Protein 8DC0 (pdb70)

Structure (mmCIF, N/CA/C/O backbone):
data_8DC0
#
_entry.id   8DC0
#
_cell.length_a   76.456
_cell.length_b   90.453
_cell.length_c   98.872
_cell.angle_alpha   90.000
_cell.angle_beta   90.000
_cell.angle_gamma   90.000
#
_symmetry.space_group_name_H-M   'I 2 2 2'
#
loop_
_entity.id
_entity.type
_entity.pdbx_description
1 polymer 'Transforming growth factor beta receptor type 3'
2 polymer 'Transforming growth factor beta-2'
3 water water
#
loop_
_atom_site.group_PDB
_atom_site.id
_atom_site.type_symbol
_atom_site.label_atom_id
_atom_site.label_alt_id
_atom_site.label_comp_id
_atom_site.label_asym_id
_atom_site.label_entity_id
_atom_site.label_seq_id
_atom_site.pdbx_PDB_ins_code
_atom_site.Cartn_x
_atom_site.Cartn_y
_atom_site.Cartn_z
_atom_site.occupancy
_atom_site.B_iso_or_equiv
_atom_site.auth_seq_id
_atom_site.auth_comp_id
_atom_site.auth_asym_id
_atom_site.auth_atom_id
_atom_site.pdbx_PDB_model_num
ATOM 1 N N . ALA A 1 3 ? 29.61600 10.79400 35.05600 1.000 66.54802 15 ALA A N 1
ATOM 2 C CA . ALA A 1 3 ? 29.11100 11.66800 34.00600 1.000 72.55942 15 ALA A CA 1
ATOM 3 C C . ALA A 1 3 ? 28.46500 10.85700 32.89800 1.000 74.78987 15 ALA A C 1
ATOM 4 O O . ALA A 1 3 ? 29.15100 10.14800 32.16600 1.000 73.09850 15 ALA A O 1
ATOM 6 N N . THR A 1 4 ? 27.14900 10.96000 32.77000 1.000 75.87889 16 THR A N 1
ATOM 7 C CA . THR A 1 4 ? 26.43500 10.18000 31.76900 1.000 76.05520 16 THR A CA 1
ATOM 8 C C . THR A 1 4 ? 25.92900 11.06400 30.64600 1.000 66.11096 16 THR A C 1
ATOM 9 O O . THR A 1 4 ? 25.60300 12.22600 30.86600 1.000 69.23620 16 THR A O 1
ATOM 13 N N . PHE A 1 5 ? 25.85700 10.51100 29.44100 1.000 60.01918 17 PHE A N 1
ATOM 14 C CA . PHE A 1 5 ? 25.41100 11.30600 28.30400 1.000 60.68334 17 PHE A CA 1
ATOM 15 C C . PHE A 1 5 ? 24.29000 10.58500 27.56500 1.000 60.50127 17 PHE A C 1
ATOM 16 O O . PHE A 1 5 ? 24.19500 9.35500 27.59500 1.000 54.67513 17 PHE A O 1
ATOM 24 N N . ASN A 1 6 ? 23.45800 11.36800 26.87300 1.000 56.66511 18 ASN A N 1
ATOM 25 C CA . ASN A 1 6 ? 22.31700 10.83800 26.13500 1.000 54.55089 18 ASN A CA 1
ATOM 26 C C . ASN A 1 6 ? 22.01100 11.72400 24.93400 1.000 50.38990 18 ASN A C 1
ATOM 27 O O . ASN A 1 6 ? 22.31600 12.91900 24.92500 1.000 50.96923 18 ASN A O 1
ATOM 32 N N . MET A 1 7 ? 21.41400 11.11700 23.91400 1.000 55.00573 19 MET A N 1
ATOM 33 C CA . MET A 1 7 ? 20.87900 11.83400 22.76400 1.000 51.53310 19 MET A CA 1
ATOM 34 C C . MET A 1 7 ? 19.44200 11.38400 22.55300 1.000 49.64036 19 MET A C 1
ATOM 35 O O . MET A 1 7 ? 19.16800 10.18100 22.53900 1.000 51.27975 19 MET A O 1
ATOM 40 N N . GLU A 1 8 ? 18.52600 12.34300 22.39800 1.000 47.83685 20 GLU A N 1
ATOM 41 C CA . GLU A 1 8 ? 17.12000 12.02700 22.18100 1.000 50.50720 20 GLU A CA 1
ATOM 42 C C . GLU A 1 8 ? 16.52900 12.90200 21.08300 1.000 45.42362 20 GLU A C 1
ATOM 43 O O . GLU A 1 8 ? 16.96200 14.03600 20.86000 1.000 43.21235 20 GLU A O 1
ATOM 49 N N . LEU A 1 9 ? 15.52700 12.35800 20.40100 1.000 45.73541 21 LEU A N 1
ATOM 50 C CA . LEU A 1 9 ? 14.79400 13.07300 19.36800 1.000 46.16565 21 LEU A CA 1
ATOM 51 C C . LEU A 1 9 ? 13.42300 13.45200 19.90300 1.000 47.50291 21 LEU A C 1
ATOM 52 O O . LEU A 1 9 ? 12.81600 12.70000 20.67500 1.000 49.11737 21 LEU A O 1
ATOM 57 N N . TYR A 1 10 ? 12.94400 14.62600 19.50200 1.000 42.89086 22 TYR A N 1
ATOM 58 C CA . TYR A 1 10 ? 11.68500 15.15900 19.99600 1.000 48.30903 22 TYR A CA 1
ATOM 59 C C . TYR A 1 10 ? 10.74400 15.45200 18.83700 1.000 48.22478 22 TYR A C 1
ATOM 60 O O . TYR A 1 10 ? 11.16900 15.59200 17.68600 1.000 43.16042 22 TYR A O 1
ATOM 69 N N . ASN A 1 11 ? 9.45100 15.54900 19.16700 1.000 54.50944 23 ASN A N 1
ATOM 70 C CA . ASN A 1 11 ? 8.42200 15.74900 18.14900 1.000 54.78180 23 ASN A CA 1
ATOM 71 C C . ASN A 1 11 ? 8.45700 17.15900 17.56700 1.000 55.58938 23 ASN A C 1
ATOM 72 O O . ASN A 1 11 ? 8.18300 17.35000 16.37600 1.000 54.36367 23 ASN A O 1
ATOM 77 N N . THR A 1 12 ? 8.75700 18.16300 18.39200 1.000 46.72539 24 THR A N 1
ATOM 78 C CA . THR A 1 12 ? 8.63300 19.55600 17.98300 1.000 48.28771 24 THR A CA 1
ATOM 79 C C . THR A 1 12 ? 9.80600 20.34300 18.53900 1.000 47.01657 24 THR A C 1
ATOM 80 O O . THR A 1 12 ? 10.59900 19.84100 19.34100 1.000 45.00494 24 THR A O 1
ATOM 84 N N . ASP A 1 13 ? 9.88700 21.60700 18.12200 1.000 44.20032 25 ASP A N 1
ATOM 85 C CA . ASP A 1 13 ? 10.86800 22.54100 18.66200 1.000 53.54635 25 ASP A CA 1
ATOM 86 C C . ASP A 1 13 ? 10.56200 22.98000 20.09400 1.000 50.22652 25 ASP A C 1
ATOM 87 O O . ASP A 1 13 ? 11.34100 23.75000 20.66200 1.000 50.82169 25 ASP A O 1
ATOM 92 N N . LEU A 1 14 ? 9.45800 22.52400 20.68600 1.000 51.27624 26 LEU A N 1
ATOM 93 C CA . LEU A 1 14 ? 9.22600 22.75900 22.10600 1.000 45.21317 26 LEU A CA 1
ATOM 94 C C . LEU A 1 14 ? 10.04400 21.83600 22.99600 1.000 47.69453 26 LEU A C 1
ATOM 95 O O . LEU A 1 14 ? 10.17300 22.11700 24.19200 1.000 46.49002 26 LEU A O 1
ATOM 100 N N . PHE A 1 15 ? 10.57800 20.74200 22.44600 1.000 43.09115 27 PHE A N 1
ATOM 101 C CA . PHE A 1 15 ? 11.40100 19.79600 23.20200 1.000 48.10425 27 PHE A CA 1
ATOM 102 C C . PHE A 1 15 ? 10.70300 19.34200 24.48300 1.000 55.85458 27 PHE A C 1
ATOM 103 O O . PHE A 1 15 ? 11.30900 19.24700 25.55200 1.000 55.19751 27 PHE A O 1
ATOM 111 N N . LEU A 1 16 ? 9.40600 19.06800 24.36900 1.000 49.00539 28 LEU A N 1
ATOM 112 C CA . LEU A 1 16 ? 8.61500 18.62100 25.50400 1.000 52.75984 28 LEU A CA 1
ATOM 113 C C . LEU A 1 16 ? 8.38600 17.12100 25.51500 1.000 54.36223 28 LEU A C 1
ATOM 114 O O . LEU A 1 16 ? 8.32800 16.52300 26.59200 1.000 61.68839 28 LEU A O 1
ATOM 119 N N . VAL A 1 17 ? 8.25400 16.50400 24.34500 1.000 54.44584 29 VAL A N 1
ATOM 120 C CA . VAL A 1 17 ? 7.80000 15.12000 24.23700 1.000 52.80720 29 VAL A CA 1
ATOM 121 C C . VAL A 1 17 ? 8.85300 14.32900 23.47200 1.000 51.97418 29 VAL A C 1
ATOM 122 O O . VAL A 1 17 ? 8.94300 14.45300 22.24000 1.000 56.81981 29 VAL A O 1
ATOM 126 N N . PRO A 1 18 ? 9.67000 13.52000 24.14500 1.000 51.35509 30 PRO A N 1
ATOM 127 C CA . PRO A 1 18 ? 10.64700 12.70400 23.41500 1.000 57.05106 30 PRO A CA 1
ATOM 128 C C . PRO A 1 18 ? 9.94100 11.65800 22.57100 1.000 53.63771 30 PRO A C 1
ATOM 129 O O . PRO A 1 18 ? 8.94100 11.07000 22.98400 1.000 53.45620 30 PRO A O 1
ATOM 133 N N . SER A 1 19 ? 10.47000 11.42900 21.38300 1.000 46.32281 31 SER A N 1
ATOM 134 C CA . SER A 1 19 ? 9.74600 10.63700 20.39800 1.000 56.63289 31 SER A CA 1
ATOM 135 C C . SER A 1 19 ? 9.76700 9.15900 20.77600 1.000 50.91929 31 SER A C 1
ATOM 136 O O . SER A 1 19 ? 10.83300 8.61900 21.08400 1.000 55.45265 31 SER A O 1
ATOM 139 N N . PRO A 1 20 ? 8.62300 8.47400 20.76700 1.000 59.32649 32 PRO A N 1
ATOM 140 C CA . PRO A 1 20 ? 8.61800 7.04000 21.07100 1.000 56.59018 32 PRO A CA 1
ATOM 141 C C . PRO A 1 20 ? 9.06400 6.21400 19.87300 1.000 63.00958 32 PRO A C 1
ATOM 142 O O . PRO A 1 20 ? 8.86400 6.58600 18.71400 1.000 62.59104 32 PRO A O 1
ATOM 146 N N . GLY A 1 21 ? 9.68800 5.07700 20.17300 1.000 60.16193 33 GLY A N 1
ATOM 147 C CA . GLY A 1 21 ? 10.05500 4.14500 19.11600 1.000 55.65760 33 GLY A CA 1
ATOM 148 C C . GLY A 1 21 ? 11.18100 4.67900 18.25100 1.000 44.78221 33 GLY A C 1
ATOM 149 O O . GLY A 1 21 ? 12.11500 5.32900 18.73100 1.000 51.93402 33 GLY A O 1
ATOM 150 N N . VAL A 1 22 ? 11.09800 4.39000 16.95600 1.000 47.52695 34 VAL A N 1
ATOM 151 C CA . VAL A 1 22 ? 12.06600 4.87000 15.97300 1.000 44.37367 34 VAL A CA 1
ATOM 152 C C . VAL A 1 22 ? 11.49300 6.13500 15.35300 1.000 47.73143 34 VAL A C 1
ATOM 153 O O . VAL A 1 22 ? 10.43300 6.09100 14.71900 1.000 50.91720 34 VAL A O 1
ATOM 157 N N . PHE A 1 23 ? 12.18300 7.26000 15.52100 1.000 45.30584 35 PHE A N 1
ATOM 158 C CA . PHE A 1 23 ? 11.68000 8.50900 14.95900 1.000 46.07355 35 PHE A CA 1
ATOM 159 C C . PHE A 1 23 ? 11.47500 8.35900 13.45800 1.000 39.20128 35 PHE A C 1
ATOM 160 O O . PHE A 1 23 ? 12.36200 7.89600 12.74500 1.000 41.81946 35 PHE A O 1
ATOM 168 N N . SER A 1 24 ? 10.28900 8.72100 12.97800 1.000 41.15047 36 SER A N 1
ATOM 169 C CA . SER A 1 24 ? 9.95700 8.58500 11.56500 1.000 46.02513 36 SER A CA 1
ATOM 170 C C . SER A 1 24 ? 9.89500 9.96300 10.92300 1.000 49.80771 36 SER A C 1
ATOM 171 O O . SER A 1 24 ? 9.32100 10.89300 11.49500 1.000 43.13312 36 SER A O 1
ATOM 174 N N . VAL A 1 25 ? 10.51500 10.09700 9.74900 1.000 40.01808 37 VAL A N 1
ATOM 175 C CA . VAL A 1 25 ? 10.67900 11.39200 9.10400 1.000 40.07714 37 VAL A CA 1
ATOM 176 C C . VAL A 1 25 ? 10.50000 11.21900 7.60300 1.000 43.00915 37 VAL A C 1
ATOM 177 O O . VAL A 1 25 ? 10.71700 10.13600 7.05300 1.000 42.27684 37 VAL A O 1
ATOM 181 N N . ALA A 1 26 ? 10.07600 12.29400 6.94400 1.000 44.46926 38 ALA A N 1
ATOM 182 C CA . ALA A 1 26 ? 9.99100 12.35500 5.49300 1.000 42.76688 38 ALA A CA 1
ATOM 183 C C . ALA A 1 26 ? 10.70700 13.61200 5.01700 1.000 43.91105 38 ALA A C 1
ATOM 184 O O . ALA A 1 26 ? 11.02500 14.50500 5.81100 1.000 42.15457 38 ALA A O 1
ATOM 186 N N . GLU A 1 27 ? 10.97100 13.66300 3.70800 1.000 44.97543 39 GLU A N 1
ATOM 187 C CA . GLU A 1 27 ? 11.61900 14.82200 3.10500 1.000 46.24999 39 GLU A CA 1
ATOM 188 C C . GLU A 1 27 ? 10.84300 16.08300 3.45400 1.000 49.60668 39 GLU A C 1
ATOM 189 O O . GLU A 1 27 ? 9.61000 16.09600 3.41600 1.000 45.50604 39 GLU A O 1
ATOM 195 N N . ASN A 1 28 ? 11.57500 17.13900 3.80800 1.000 44.72902 40 ASN A N 1
ATOM 196 C CA . ASN A 1 28 ? 11.05800 18.46800 4.14800 1.000 46.76274 40 ASN A CA 1
ATOM 197 C C . ASN A 1 28 ? 10.41100 18.53300 5.52700 1.000 44.99480 40 ASN A C 1
ATOM 198 O O . ASN A 1 28 ? 9.72000 19.51900 5.82900 1.000 52.32498 40 ASN A O 1
ATOM 203 N N . GLU A 1 29 ? 10.60300 17.52600 6.37000 1.000 45.30280 41 GLU A N 1
ATOM 204 C CA . GLU A 1 29 ? 10.19900 17.57800 7.76700 1.000 43.02571 41 GLU A CA 1
ATOM 205 C C . GLU A 1 29 ? 11.43300 17.81100 8.62900 1.000 48.68478 41 GLU A C 1
ATOM 206 O O . GLU A 1 29 ? 12.55700 17.50800 8.23100 1.000 43.89206 41 GLU A O 1
ATOM 212 N N . HIS A 1 30 ? 11.22000 18.36600 9.81500 1.000 45.04450 42 HIS A N 1
ATOM 213 C CA . HIS A 1 30 ? 12.34500 18.69100 10.67600 1.000 42.49965 42 HIS A CA 1
ATOM 214 C C . HIS A 1 30 ? 12.63500 17.55700 11.65000 1.000 49.15107 42 HIS A C 1
ATOM 215 O O . HIS A 1 30 ? 11.75500 16.76100 11.98900 1.000 46.00039 42 HIS A O 1
ATOM 222 N N . VAL A 1 31 ? 13.89100 17.49200 12.09200 1.000 43.63541 43 VAL A N 1
ATOM 223 C CA . VAL A 1 31 ? 14.33600 16.58500 13.14500 1.000 44.50689 43 VAL A CA 1
ATOM 224 C C . VAL A 1 31 ? 14.84200 17.44200 14.29300 1.000 43.66220 43 VAL A C 1
ATOM 225 O O . VAL A 1 31 ? 15.62500 18.37000 14.07200 1.000 37.20002 43 VAL A O 1
ATOM 229 N N . TYR A 1 32 ? 14.37700 17.15500 15.50800 1.000 40.88719 44 TYR A N 1
ATOM 230 C CA . TYR A 1 32 ? 14.70300 17.94700 16.69100 1.000 37.57423 44 TYR A CA 1
ATOM 231 C C . TYR A 1 32 ? 15.56400 17.10700 17.61800 1.000 42.08308 44 TYR A C 1
ATOM 232 O O . TYR A 1 32 ? 15.11300 16.08300 18.13900 1.000 43.94842 44 TYR A O 1
ATOM 241 N N . VAL A 1 33 ? 16.80000 17.54500 17.81600 1.000 37.53812 45 VAL A N 1
ATOM 242 C CA . VAL A 1 33 ? 17.83300 16.74500 18.45600 1.000 43.22335 45 VAL A CA 1
ATOM 243 C C . VAL A 1 33 ? 18.22300 17.44300 19.74400 1.000 43.53567 45 VAL A C 1
ATOM 244 O O . VAL A 1 33 ? 18.43700 18.66000 19.75400 1.000 45.35342 45 VAL A O 1
ATOM 248 N N . GLU A 1 34 ? 18.28600 16.67800 20.82800 1.000 44.27815 46 GLU A N 1
ATOM 249 C CA . GLU A 1 34 ? 18.76200 17.16300 22.11300 1.000 48.99583 46 GLU A CA 1
ATOM 250 C C . GLU A 1 34 ? 19.86300 16.23200 22.58600 1.000 52.83421 46 GLU A C 1
ATOM 251 O O . GLU A 1 34 ? 19.66000 15.01600 22.66000 1.000 48.91776 46 GLU A O 1
ATOM 257 N N . VAL A 1 35 ? 21.02000 16.80300 22.90400 1.000 57.41182 47 VAL A N 1
ATOM 258 C CA . VAL A 1 35 ? 22.14200 16.07500 23.48300 1.000 46.33635 47 VAL A CA 1
ATOM 259 C C . VAL A 1 35 ? 22.31200 16.56100 24.91400 1.000 48.48463 47 VAL A C 1
ATOM 260 O O . VAL A 1 35 ? 22.16100 17.75700 25.19400 1.000 52.45371 47 VAL A O 1
ATOM 264 N N . SER A 1 36 ? 22.59000 15.63700 25.82800 1.000 53.41754 48 SER A N 1
ATOM 265 C CA . SER A 1 36 ? 22.54100 15.97600 27.24100 1.000 59.20579 48 SER A CA 1
ATOM 266 C C . SER A 1 36 ? 23.65600 15.27900 28.00700 1.000 60.74156 48 SER A C 1
ATOM 267 O O . SER A 1 36 ? 24.17700 14.24100 27.59300 1.000 55.74486 48 SER A O 1
ATOM 270 N N . VAL A 1 37 ? 23.98700 15.83800 29.16400 1.000 64.84499 49 VAL A N 1
ATOM 271 C CA . VAL A 1 37 ? 24.99300 15.22500 30.01300 1.000 64.40538 49 VAL A CA 1
ATOM 272 C C . VAL A 1 37 ? 24.60100 15.42000 31.46300 1.000 71.25227 49 VAL A C 1
ATOM 273 O O . VAL A 1 37 ? 24.19400 16.51100 31.86000 1.000 75.92324 49 VAL A O 1
ATOM 277 N N . THR A 1 38 ? 24.68800 14.36400 32.25600 1.000 76.16771 50 THR A N 1
ATOM 278 C CA . THR A 1 38 ? 24.42100 14.50000 33.67500 1.000 80.27352 50 THR A CA 1
ATOM 279 C C . THR A 1 38 ? 25.74900 14.29500 34.35600 1.000 84.87888 50 THR A C 1
ATOM 280 O O . THR A 1 38 ? 26.26600 13.18000 34.38800 1.000 86.26666 50 THR A O 1
ATOM 284 N N . LYS A 1 39 ? 26.31700 15.36500 34.89100 1.000 89.61340 51 LYS A N 1
ATOM 285 C CA . LYS A 1 39 ? 27.64300 15.26900 35.48000 1.000 92.52830 51 LYS A CA 1
ATOM 286 C C . LYS A 1 39 ? 27.71800 15.94800 36.82900 1.000 96.52473 51 LYS A C 1
ATOM 287 O O . LYS A 1 39 ? 26.91200 16.82400 37.13700 1.000 106.31828 51 LYS A O 1
ATOM 293 N N . ALA A 1 40 ? 28.68900 15.54600 37.63500 1.000 96.02066 52 ALA A N 1
ATOM 294 C CA . ALA A 1 40 ? 28.85600 16.15200 38.94600 1.000 103.28779 52 ALA A CA 1
ATOM 295 C C . ALA A 1 40 ? 29.62300 17.45900 38.86600 1.000 113.53883 52 ALA A C 1
ATOM 296 O O . ALA A 1 40 ? 29.27000 18.42700 39.53900 1.000 110.58578 52 ALA A O 1
ATOM 298 N N . ASP A 1 41 ? 30.66900 17.50000 38.04700 1.000 111.43605 53 ASP A N 1
ATOM 299 C CA . ASP A 1 41 ? 31.50200 18.69600 37.98100 1.000 102.67737 53 ASP A CA 1
ATOM 300 C C . ASP A 1 41 ? 30.83300 19.79800 37.19000 1.000 92.46067 53 ASP A C 1
ATOM 301 O O . ASP A 1 41 ? 30.57200 19.64400 36.00000 1.000 90.11670 53 ASP A O 1
ATOM 306 N N . GLN A 1 42 ? 30.57000 20.92000 37.84600 1.000 92.99646 54 GLN A N 1
ATOM 307 C CA . GLN A 1 42 ? 29.98700 22.04800 37.12500 1.000 87.54234 54 GLN A CA 1
ATOM 308 C C . GLN A 1 42 ? 30.93000 22.59300 36.06100 1.000 78.94600 54 GLN A C 1
ATOM 309 O O . GLN A 1 42 ? 30.47300 23.15100 35.05700 1.000 73.24061 54 GLN A O 1
ATOM 315 N N . ASP A 1 43 ? 32.24300 22.45100 36.26400 1.000 78.37453 55 ASP A N 1
ATOM 316 C CA . ASP A 1 43 ? 33.22000 22.94400 35.29800 1.000 71.24086 55 ASP A CA 1
ATOM 317 C C . ASP A 1 43 ? 33.20400 22.16800 33.98100 1.000 67.71599 55 ASP A C 1
ATOM 318 O O . ASP A 1 43 ? 33.76700 22.64600 32.99000 1.000 60.45233 55 ASP A O 1
ATOM 323 N N . LEU A 1 44 ? 32.58300 20.98900 33.94200 1.000 64.85720 56 LEU A N 1
ATOM 324 C CA . LEU A 1 44 ? 32.57500 20.17400 32.73200 1.000 60.99509 56 LEU A CA 1
ATOM 325 C C . LEU A 1 44 ? 31.47700 20.61500 31.77100 1.000 61.33626 56 LEU A C 1
ATOM 326 O O . LEU A 1 44 ? 30.31200 20.72400 32.15500 1.000 58.87553 56 LEU A O 1
ATOM 331 N N . GLY A 1 45 ? 31.85400 20.84100 30.51000 1.000 46.41896 57 GLY A N 1
ATOM 332 C CA . GLY A 1 45 ? 30.90300 21.10700 29.44900 1.000 44.68027 57 GLY A CA 1
ATOM 333 C C . GLY A 1 45 ? 31.15300 20.19600 28.25800 1.000 48.11026 57 GLY A C 1
ATOM 334 O O . GLY A 1 45 ? 31.99600 19.30100 28.30000 1.000 50.54350 57 GLY A O 1
ATOM 335 N N . PHE A 1 46 ? 30.38700 20.43500 27.20000 1.000 38.55045 58 PHE A N 1
ATOM 336 C CA . PHE A 1 46 ? 30.62700 19.70800 25.96400 1.000 39.69594 58 PHE A CA 1
ATOM 337 C C . PHE A 1 46 ? 30.24900 20.59000 24.78800 1.000 44.54034 58 PHE A C 1
ATOM 338 O O . PHE A 1 46 ? 29.55000 21.59600 24.93600 1.000 40.52453 58 PHE A O 1
ATOM 346 N N . ALA A 1 47 ? 30.75700 20.21000 23.62100 1.000 39.65721 59 ALA A N 1
ATOM 347 C CA . ALA A 1 47 ? 30.38700 20.80900 22.35200 1.000 33.85673 59 ALA A CA 1
ATOM 348 C C . ALA A 1 47 ? 29.84900 19.70500 21.45400 1.000 37.50868 59 ALA A C 1
ATOM 349 O O . ALA A 1 47 ? 30.27400 18.55000 21.55400 1.000 40.18153 59 ALA A O 1
ATOM 351 N N . ILE A 1 48 ? 28.88300 20.05300 20.60500 1.000 31.62167 60 ILE A N 1
ATOM 352 C CA . ILE A 1 48 ? 28.44300 19.16700 19.52800 1.000 29.96949 60 ILE A CA 1
ATOM 353 C C . ILE A 1 48 ? 29.43600 19.35900 18.38700 1.000 33.79950 60 ILE A C 1
ATOM 354 O O . ILE A 1 48 ? 29.39000 20.35800 17.66900 1.000 38.50682 60 ILE A O 1
ATOM 359 N N . GLN A 1 49 ? 30.35400 18.40800 18.24100 1.000 36.70756 61 GLN A N 1
ATOM 360 C CA . GLN A 1 49 ? 31.48300 18.57100 17.33000 1.000 33.96101 61 GLN A CA 1
ATOM 361 C C . GLN A 1 49 ? 31.06600 18.29800 15.89300 1.000 35.72628 61 GLN A C 1
ATOM 362 O O . GLN A 1 49 ? 31.30400 19.11900 15.00200 1.000 37.86661 61 GLN A O 1
ATOM 368 N N . THR A 1 50 ? 30.41500 17.16200 15.65700 1.000 36.30158 62 THR A N 1
ATOM 369 C CA . THR A 1 50 ? 30.11000 16.70900 14.30600 1.000 34.75597 62 THR A CA 1
ATOM 370 C C . THR A 1 50 ? 28.86200 15.84300 14.37400 1.000 34.62594 62 THR A C 1
ATOM 371 O O . THR A 1 50 ? 28.74400 15.00000 15.26500 1.000 39.66264 62 THR A O 1
ATOM 375 N N . CYS A 1 51 ? 27.93100 16.06400 13.44000 1.000 33.61740 63 CYS A N 1
ATOM 376 C CA . CYS A 1 51 ? 26.74800 15.22800 13.27900 1.000 32.21581 63 CYS A CA 1
ATOM 377 C C . CYS A 1 51 ? 26.52200 14.94400 11.79700 1.000 35.77626 63 CYS A C 1
ATOM 378 O O . CYS A 1 51 ? 26.78600 15.79200 10.93800 1.000 34.96973 63 CYS A O 1
ATOM 381 N N . PHE A 1 52 ? 26.04700 13.74800 11.51600 1.000 31.10475 64 PHE A N 1
ATOM 382 C CA . PHE A 1 52 ? 25.81600 13.33500 10.14800 1.000 40.33444 64 PHE A CA 1
ATOM 383 C C . PHE A 1 52 ? 24.83200 12.19200 10.07400 1.000 40.56846 6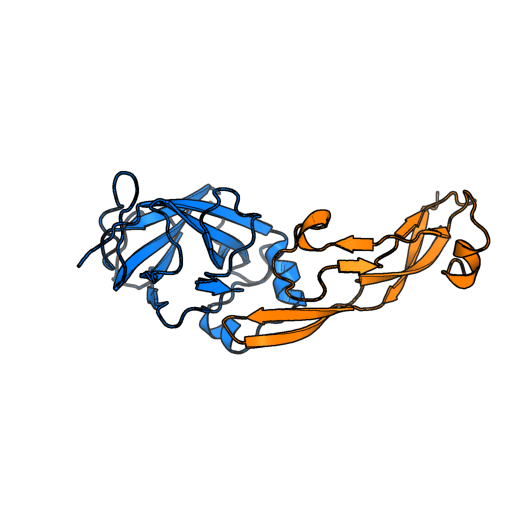4 PHE A C 1
ATOM 384 O O . PHE A 1 52 ? 24.58900 11.50900 11.05400 1.000 34.12807 64 PHE A O 1
ATOM 392 N N . LEU A 1 53 ? 24.26700 11.99400 8.90300 1.000 39.30890 65 LEU A N 1
ATOM 393 C CA . LEU A 1 53 ? 23.34000 10.90100 8.70000 1.000 36.23723 65 LEU A CA 1
ATOM 394 C C . LEU A 1 53 ? 23.96800 9.87200 7.78900 1.000 36.13886 65 LEU A C 1
ATOM 395 O O . LEU A 1 53 ? 24.61000 10.21800 6.82300 1.000 35.34708 65 LEU A O 1
ATOM 400 N N . SER A 1 54 ? 23.78200 8.60900 8.10600 1.000 33.34515 66 SER A N 1
ATOM 401 C CA . SER A 1 54 ? 24.32300 7.54600 7.29100 1.000 36.44664 66 SER A CA 1
ATOM 402 C C . SER A 1 54 ? 23.45700 6.32100 7.25300 1.000 35.91650 66 SER A C 1
ATOM 403 O O . SER A 1 54 ? 22.72200 6.04800 8.18300 1.000 34.18669 66 SER A O 1
ATOM 406 N N . PRO A 1 55 ? 23.53900 5.58600 6.15900 1.000 36.81565 67 PRO A N 1
ATOM 407 C CA . PRO A 1 55 ? 22.84500 4.28700 6.12900 1.000 40.40047 67 PRO A CA 1
ATOM 408 C C . PRO A 1 55 ? 23.49700 3.23100 7.00400 1.000 43.40573 67 PRO A C 1
ATOM 409 O O . PRO A 1 55 ? 22.89700 2.17100 7.21000 1.000 41.50287 67 PRO A O 1
ATOM 413 N N . TYR A 1 56 ? 24.70500 3.47200 7.50200 1.000 44.24003 68 TYR A N 1
ATOM 414 C CA . TYR A 1 56 ? 25.45400 2.48600 8.26700 1.000 43.49890 68 TYR A CA 1
ATOM 415 C C . TYR A 1 56 ? 25.32300 2.77300 9.75500 1.000 44.98528 68 TYR A C 1
ATOM 416 O O . TYR A 1 56 ? 25.43300 3.92900 10.18200 1.000 37.48800 68 TYR A O 1
ATOM 425 N N . SER A 1 57 ? 25.07400 1.71600 10.53600 1.000 45.40463 69 SER A N 1
ATOM 426 C CA . SER A 1 57 ? 25.03400 1.83100 11.98900 1.000 44.99393 69 SER A CA 1
ATOM 427 C C . SER A 1 57 ? 26.41000 2.11100 12.57400 1.000 44.58845 69 SER A C 1
ATOM 428 O O . SER A 1 57 ? 26.50300 2.57500 13.71500 1.000 42.87165 69 SER A O 1
ATOM 431 N N . ASN A 1 58 ? 27.47000 1.83800 11.82600 1.000 45.13519 70 ASN A N 1
ATOM 432 C CA . ASN A 1 58 ? 28.82300 2.05800 12.31800 1.000 40.52652 70 ASN A CA 1
ATOM 433 C C . ASN A 1 58 ? 29.19200 3.52300 12.11400 1.000 44.01575 70 ASN A C 1
ATOM 434 O O . ASN A 1 58 ? 29.28500 3.97300 10.96500 1.000 45.04532 70 ASN A O 1
ATOM 439 N N . PRO A 1 59 ? 29.42800 4.29300 13.18400 1.000 41.92798 71 PRO A N 1
ATOM 440 C CA . PRO A 1 59 ? 29.76000 5.71800 13.01200 1.000 43.03439 71 PRO A CA 1
ATOM 441 C C . PRO A 1 59 ? 31.10800 5.95400 12.35600 1.000 47.40059 71 PRO A C 1
ATOM 442 O O . PRO A 1 59 ? 31.38300 7.08600 11.93600 1.000 47.83994 71 PRO A O 1
ATOM 446 N N . ASP A 1 60 ? 31.95600 4.93000 12.26400 1.000 47.53336 72 ASP A N 1
ATOM 447 C CA . ASP A 1 60 ? 33.23600 5.07100 11.58200 1.000 45.98169 72 ASP A CA 1
ATOM 448 C C . ASP A 1 60 ? 33.08500 5.07700 10.06500 1.000 50.69373 72 ASP A C 1
ATOM 449 O O . ASP A 1 60 ? 34.02800 5.45600 9.36500 1.000 44.43027 72 ASP A O 1
ATOM 454 N N . ARG A 1 61 ? 31.92300 4.67800 9.56600 1.000 49.91003 73 ARG A N 1
ATOM 455 C CA . ARG A 1 61 ? 31.68700 4.68000 8.13200 1.000 49.45854 73 ARG A CA 1
ATOM 456 C C . ARG A 1 61 ? 31.50500 6.09900 7.62800 1.000 51.51524 73 ARG A C 1
ATOM 457 O O . ARG A 1 61 ? 30.76700 6.88100 8.21800 1.000 44.90144 73 ARG A O 1
ATOM 465 N N . MET A 1 62 ? 32.17800 6.43200 6.53600 1.000 45.40431 74 MET A N 1
ATOM 466 C CA . MET A 1 62 ? 32.10900 7.78300 5.99800 1.000 53.06001 74 MET A CA 1
ATOM 467 C C . MET A 1 62 ? 30.75000 8.12800 5.41300 1.000 45.01715 74 MET A C 1
ATOM 468 O O . MET A 1 62 ? 30.07700 7.26900 4.85200 1.000 44.35605 74 MET A O 1
ATOM 473 N N . SER A 1 63 ? 30.34900 9.38600 5.54400 1.000 41.39537 75 SER A N 1
ATOM 474 C CA . SER A 1 63 ? 29.08300 9.83500 4.98500 1.000 46.70242 75 SER A CA 1
ATOM 475 C C . SER A 1 63 ? 29.25500 11.22900 4.40600 1.000 41.38362 75 SER A C 1
ATOM 476 O O . SER A 1 63 ? 30.00500 12.05100 4.93600 1.000 48.10860 75 SER A O 1
ATOM 479 N N . ASP A 1 64 ? 28.53500 11.48800 3.32000 1.000 39.24123 76 ASP A N 1
ATOM 480 C CA . ASP A 1 64 ? 28.51100 12.79700 2.68500 1.000 43.89610 76 ASP A CA 1
ATOM 481 C C . ASP A 1 64 ? 27.34000 13.66600 3.13500 1.000 43.76951 76 ASP A C 1
ATOM 482 O O . ASP A 1 64 ? 27.26000 14.83200 2.73200 1.000 47.01513 76 ASP A O 1
ATOM 487 N N . TYR A 1 65 ? 26.43600 13.14000 3.96100 1.000 41.36183 77 TYR A N 1
ATOM 488 C CA . TYR A 1 65 ? 25.32800 13.93200 4.50500 1.000 37.51276 77 TYR A CA 1
ATOM 489 C C . TYR A 1 65 ? 25.74800 14.44200 5.88000 1.000 38.90944 77 TYR A C 1
ATOM 490 O O . TYR A 1 65 ? 25.36400 13.91200 6.92000 1.000 37.33245 77 TYR A O 1
ATOM 499 N N . THR A 1 66 ? 26.51900 15.52400 5.86800 1.000 36.76892 78 THR A N 1
ATOM 500 C CA . THR A 1 66 ? 27.09200 16.11200 7.07100 1.000 31.21230 78 THR A CA 1
ATOM 501 C C . THR A 1 66 ? 26.26800 17.33500 7.45100 1.000 39.49678 78 THR A C 1
ATOM 502 O O . THR A 1 66 ? 26.00300 18.20100 6.61100 1.000 45.25240 78 THR A O 1
ATOM 506 N N . ILE A 1 67 ? 25.85700 17.39700 8.70900 1.000 33.24622 79 ILE A N 1
ATOM 507 C CA . ILE A 1 67 ? 24.99700 18.46500 9.20500 1.000 33.52718 79 ILE A CA 1
ATOM 508 C C . ILE A 1 67 ? 25.78900 19.49900 9.98400 1.000 33.42870 79 ILE A C 1
ATOM 509 O O . ILE A 1 67 ? 25.61400 20.70100 9.79700 1.000 36.74115 79 ILE A O 1
ATOM 514 N N . ILE A 1 68 ? 26.63800 19.03600 10.89200 1.000 31.43598 80 ILE A N 1
ATOM 515 C CA . ILE A 1 68 ? 27.52700 19.88000 11.67600 1.000 28.16860 80 ILE A CA 1
ATOM 516 C C . ILE A 1 68 ? 28.92800 19.29900 11.51600 1.000 34.20542 80 ILE A C 1
ATOM 517 O O . ILE A 1 68 ? 29.10800 18.08000 11.60900 1.000 34.23161 80 ILE A O 1
ATOM 522 N N . GLU A 1 69 ? 29.91200 20.15700 11.25000 1.000 34.74047 81 GLU A N 1
ATOM 523 C CA . GLU A 1 69 ? 31.29300 19.71500 11.07200 1.000 34.17997 81 GLU A CA 1
ATOM 524 C C . GLU A 1 69 ? 32.22700 20.61300 11.86400 1.000 36.15643 81 GLU A C 1
ATOM 525 O O . GLU A 1 69 ? 32.48700 21.75400 11.46800 1.000 34.44349 81 GLU A O 1
ATOM 531 N N . ASN A 1 70 ? 32.72800 20.10400 12.98400 1.000 31.55983 82 ASN A N 1
ATOM 532 C CA . ASN A 1 70 ? 33.59500 20.90100 13.85200 1.000 35.85879 82 ASN A CA 1
ATOM 533 C C . ASN A 1 70 ? 32.81200 22.06200 14.45300 1.000 39.09331 82 ASN A C 1
ATOM 534 O O . ASN A 1 70 ? 33.18700 23.21900 14.27200 1.000 35.35528 82 ASN A O 1
ATOM 539 N N . ILE A 1 71 ? 31.72200 21.75400 15.14900 1.000 37.43424 83 ILE A N 1
ATOM 540 C CA . ILE A 1 71 ? 30.90600 22.77800 15.82700 1.000 38.44035 83 ILE A CA 1
ATOM 541 C C . ILE A 1 71 ? 30.08200 23.66400 14.88100 1.000 38.61086 83 ILE A C 1
ATOM 542 O O . ILE A 1 71 ? 28.87900 23.82300 15.07600 1.000 44.66065 83 ILE A O 1
ATOM 547 N N . CYS A 1 72 ? 30.71700 24.23600 13.86500 1.000 38.25081 84 CYS A N 1
ATOM 548 C CA . CYS A 1 72 ? 29.99900 25.09300 12.92700 1.000 37.98132 84 CYS A CA 1
ATOM 549 C C . CYS A 1 72 ? 29.06200 24.23900 12.08300 1.000 42.32360 84 CYS A C 1
ATOM 550 O O . CYS A 1 72 ? 29.47900 23.19700 11.56600 1.000 36.56573 84 CYS A O 1
ATOM 553 N N . PRO A 1 73 ? 27.80200 24.63300 11.91800 1.000 38.57764 85 PRO A N 1
ATOM 554 C CA . PRO A 1 73 ? 26.90700 23.85400 11.05600 1.000 34.72574 85 PRO A CA 1
ATOM 555 C C . PRO A 1 73 ? 27.36200 23.93400 9.61000 1.000 37.90512 85 PRO A C 1
ATOM 556 O O . PRO A 1 73 ? 27.79300 24.98600 9.13000 1.000 37.93845 85 PRO A O 1
ATOM 560 N N . LYS A 1 74 ? 27.26600 22.80500 8.91600 1.000 34.39888 86 LYS A N 1
ATOM 561 C CA . LYS A 1 74 ? 27.52300 22.77300 7.48600 1.000 37.88306 86 LYS A CA 1
ATOM 562 C C . LYS A 1 74 ? 26.24100 22.89400 6.68500 1.000 44.79237 86 LYS A C 1
ATOM 563 O O . LYS A 1 74 ? 26.22000 23.56000 5.64800 1.000 41.24404 86 LYS A O 1
ATOM 569 N N . ASP A 1 75 ? 25.16100 22.28500 7.16700 1.000 42.64511 87 ASP A N 1
ATOM 570 C CA . ASP A 1 75 ? 23.88400 22.34100 6.47400 1.000 45.31203 87 ASP A CA 1
ATOM 571 C C . ASP A 1 75 ? 23.19300 23.67100 6.75100 1.000 39.61130 87 ASP A C 1
ATOM 572 O O . ASP A 1 75 ? 23.15100 24.14700 7.88900 1.000 40.20062 87 ASP A O 1
ATOM 577 N N . ASP A 1 76 ? 22.65000 24.27100 5.69400 1.000 44.25491 88 ASP A N 1
ATOM 578 C CA . ASP A 1 76 ? 22.04800 25.59200 5.80500 1.000 49.52593 88 ASP A CA 1
ATOM 579 C C . ASP A 1 76 ? 20.77800 25.60600 6.65300 1.000 55.97735 88 ASP A C 1
ATOM 580 O O . ASP A 1 76 ? 20.34800 26.68200 7.07900 1.000 49.45304 88 ASP A O 1
ATOM 585 N N . SER A 1 77 ? 20.17700 24.44600 6.90900 1.000 43.47421 89 SER A N 1
ATOM 586 C CA . SER A 1 77 ? 18.93000 24.33100 7.65600 1.000 45.66378 89 SER A CA 1
ATOM 587 C C . SER A 1 77 ? 19.12100 24.23500 9.16900 1.000 48.13978 89 SER A C 1
ATOM 588 O O . SER A 1 77 ? 18.12500 24.20500 9.90300 1.000 40.63387 89 SER A O 1
ATOM 591 N N . VAL A 1 78 ? 20.36000 24.19900 9.65900 1.000 46.25749 90 VAL A N 1
ATOM 592 C CA . VAL A 1 78 ? 20.58600 23.95400 11.07900 1.000 42.37315 90 VAL A CA 1
ATOM 593 C C . VAL A 1 78 ? 20.20000 25.18200 11.88800 1.000 44.80795 90 VAL A C 1
ATOM 594 O O . VAL A 1 78 ? 20.56500 26.31300 11.54800 1.000 42.11773 90 VAL A O 1
ATOM 598 N N . LYS A 1 79 ? 19.45000 24.96300 12.96700 1.000 37.56374 91 LYS A N 1
ATOM 599 C CA . LYS A 1 79 ? 19.11000 26.01900 13.90800 1.000 39.63391 91 LYS A CA 1
ATOM 600 C C . LYS A 1 79 ? 19.42900 25.49900 15.29600 1.000 43.69534 91 LYS A C 1
ATOM 601 O O . LYS A 1 79 ? 19.11100 24.34900 15.61300 1.000 38.71810 91 LYS A O 1
ATOM 607 N N . PHE A 1 80 ? 20.07100 26.33200 16.10900 1.000 41.51774 92 PHE A N 1
ATOM 608 C CA . PHE A 1 80 ? 20.37400 25.99200 17.48900 1.000 36.42066 92 PHE A CA 1
ATOM 609 C C . PHE A 1 80 ? 19.34600 26.66200 18.39700 1.000 48.83711 92 PHE A C 1
ATOM 610 O O . PHE A 1 80 ? 18.83800 27.74600 18.09400 1.000 46.41670 92 PHE A O 1
ATOM 618 N N . TYR A 1 81 ? 19.02000 25.99300 19.50200 1.000 47.25020 93 TYR A N 1
ATOM 619 C CA . TYR A 1 81 ? 18.07700 26.51300 20.48400 1.000 49.00600 93 TYR A CA 1
ATOM 620 C C . TYR A 1 81 ? 18.75900 26.63100 21.83400 1.000 60.59386 93 TYR A C 1
ATOM 621 O O . TYR A 1 81 ? 19.55900 25.77100 22.21600 1.000 62.31116 93 TYR A O 1
ATOM 630 N N . SER A 1 82 ? 18.43100 27.69500 22.55600 1.000 85.85749 94 SER A N 1
ATOM 631 C CA . SER A 1 82 ? 18.92400 27.85700 23.91100 1.000 83.01428 94 SER A CA 1
ATOM 632 C C . SER A 1 82 ? 18.16000 26.94600 24.86100 1.000 82.97333 94 SER A C 1
ATOM 633 O O . SER A 1 82 ? 16.95300 26.73000 24.71100 1.000 84.44871 94 SER A O 1
ATOM 636 N N . SER A 1 83 ? 18.88300 26.39200 25.83300 1.000 81.88923 95 SER A N 1
ATOM 637 C CA . SER A 1 83 ? 18.27800 25.69800 26.96100 1.000 81.88090 95 SER A CA 1
ATOM 638 C C . SER A 1 83 ? 18.74000 26.29200 28.28500 1.000 79.24663 95 SER A C 1
ATOM 639 O O . SER A 1 83 ? 18.45400 25.72300 29.34500 1.000 79.37094 95 SER A O 1
ATOM 642 N N . LYS A 1 84 ? 19.44100 27.42100 28.24700 1.000 89.91632 96 LYS A N 1
ATOM 643 C CA . LYS A 1 84 ? 20.03000 28.06000 29.41600 1.000 89.44724 96 LYS A CA 1
ATOM 644 C C . LYS A 1 84 ? 19.54100 29.49700 29.50500 1.000 86.56707 96 LYS A C 1
ATOM 645 O O . LYS A 1 84 ? 20.31400 30.44300 29.67300 1.000 89.52528 96 LYS A O 1
ATOM 651 N N . ARG A 1 85 ? 18.23100 29.66900 29.36000 1.000 77.21875 97 ARG A N 1
ATOM 652 C CA . ARG A 1 85 ? 17.59000 30.97300 29.31100 1.000 81.71580 97 ARG A CA 1
ATOM 653 C C . ARG A 1 85 ? 16.89300 31.22900 30.63900 1.000 75.44795 97 ARG A C 1
ATOM 654 O O . ARG A 1 85 ? 16.08600 30.40700 31.08300 1.000 71.88785 97 ARG A O 1
ATOM 662 N N . VAL A 1 86 ? 17.20400 32.36500 31.27100 1.000 77.08689 98 VAL A N 1
ATOM 663 C CA . VAL A 1 86 ? 16.54900 32.71400 32.52900 1.000 83.96171 98 VAL A CA 1
ATOM 664 C C . VAL A 1 86 ? 15.06400 32.96200 32.29200 1.000 83.00320 98 VAL A C 1
ATOM 665 O O . VAL A 1 86 ? 14.66700 33.56400 31.28400 1.000 84.70992 98 VAL A O 1
ATOM 669 N N . HIS A 1 87 ? 14.23400 32.46700 33.21300 1.000 88.75615 99 HIS A N 1
ATOM 670 C CA . HIS A 1 87 ? 12.77600 32.51800 33.12900 1.000 79.78607 99 HIS A CA 1
ATOM 671 C C . HIS A 1 87 ? 12.21400 31.66300 31.99800 1.000 79.01800 99 HIS A C 1
ATOM 672 O O . HIS A 1 87 ? 11.05100 31.82800 31.61100 1.000 83.74931 99 HIS A O 1
ATOM 679 N N . PHE A 1 88 ? 13.02200 30.74900 31.45800 1.000 76.05344 100 PHE A N 1
ATOM 680 C CA . PHE A 1 88 ? 12.60200 29.80600 30.42000 1.000 80.60141 100 PHE A CA 1
ATOM 681 C C . PHE A 1 88 ? 12.98400 28.41300 30.90200 1.000 84.23075 100 PHE A C 1
ATOM 682 O O . PHE A 1 88 ? 14.05000 27.88700 30.54700 1.000 78.37902 100 PHE A O 1
ATOM 690 N N . PRO A 1 89 ? 12.14400 27.79000 31.72600 1.000 80.42315 101 PRO A N 1
ATOM 691 C CA . PRO A 1 89 ? 12.50800 26.50400 32.32300 1.000 81.51205 101 PRO A CA 1
ATOM 692 C C . PRO A 1 89 ? 12.42300 25.35200 31.33700 1.000 84.84917 101 PRO A C 1
ATOM 693 O O . PRO A 1 89 ? 11.58400 25.32600 30.43200 1.000 87.14249 101 PRO A O 1
ATOM 697 N N . ILE A 1 90 ? 13.29300 24.38100 31.55000 1.000 85.50744 102 ILE A N 1
ATOM 698 C CA . ILE A 1 90 ? 13.26700 23.18800 30.73900 1.000 88.88139 102 ILE A CA 1
ATOM 699 C C . ILE A 1 90 ? 13.15900 22.05000 31.73100 1.000 91.42614 102 ILE A C 1
ATOM 700 O O . ILE A 1 90 ? 13.43900 22.21300 32.91100 1.000 90.16211 102 ILE A O 1
ATOM 705 N N . PRO A 1 91 ? 12.72500 20.89300 31.25800 1.000 95.48463 103 PRO A N 1
ATOM 706 C CA . PRO A 1 91 ? 12.59000 19.73800 32.14200 1.000 98.88083 103 PRO A CA 1
ATOM 707 C C . PRO A 1 91 ? 13.92300 19.16300 32.59400 1.000 104.05676 103 PRO A C 1
ATOM 708 O O . PRO A 1 91 ? 14.89800 19.29400 31.86800 1.000 98.85391 103 PRO A O 1
ATOM 712 N N . HIS A 1 92 ? 13.96000 18.56200 33.77700 1.000 119.52554 104 HIS A N 1
ATOM 713 C CA . HIS A 1 92 ? 15.17800 17.93700 34.30800 1.000 122.11711 104 HIS A CA 1
ATOM 714 C C . HIS A 1 92 ? 16.30100 18.92200 34.49400 1.000 122.11042 104 HIS A C 1
ATOM 715 O O . HIS A 1 92 ? 17.14700 19.08700 33.62100 1.000 120.74682 104 HIS A O 1
ATOM 722 N N . ALA A 1 93 ? 16.31900 19.57200 35.64600 1.000 121.94404 105 ALA A N 1
ATOM 723 C CA . ALA A 1 93 ? 17.33000 20.58500 35.90600 1.000 118.25494 105 ALA A CA 1
ATOM 724 C C . ALA A 1 93 ? 18.73100 20.00900 36.03300 1.000 124.87984 105 ALA A C 1
ATOM 725 O O . ALA A 1 93 ? 19.69700 20.62600 35.59700 1.000 125.58509 105 ALA A O 1
ATOM 727 N N . GLU A 1 94 ? 18.84700 18.84100 36.63500 1.000 120.03353 106 GLU A N 1
ATOM 728 C CA . GLU A 1 94 ? 20.14700 18.20900 36.82200 1.000 118.63485 106 GLU A CA 1
ATOM 729 C C . GLU A 1 94 ? 20.79700 17.83800 35.51000 1.000 115.63084 106 GLU A C 1
ATOM 730 O O . GLU A 1 94 ? 21.81800 17.15900 35.48700 1.000 102.74252 106 GLU A O 1
ATOM 736 N N . VAL A 1 95 ? 20.23300 18.30500 34.41000 1.000 127.41276 107 VAL A N 1
ATOM 737 C CA . VAL A 1 95 ? 20.74900 17.85300 33.12500 1.000 122.36645 107 VAL A CA 1
ATOM 738 C C . VAL A 1 95 ? 21.09800 19.08900 32.30900 1.000 118.07559 107 VAL A C 1
ATOM 739 O O . VAL A 1 95 ? 20.28700 20.01800 32.20900 1.000 117.31403 107 VAL A O 1
ATOM 743 N N . ASP A 1 96 ? 22.29700 19.10500 31.72900 1.000 97.84785 108 ASP A N 1
ATOM 744 C CA . ASP A 1 96 ? 22.71700 20.18900 30.84900 1.000 86.38537 108 ASP A CA 1
ATOM 745 C C . ASP A 1 96 ? 22.64600 19.73700 29.39500 1.000 67.71865 108 ASP A C 1
ATOM 746 O O . ASP A 1 96 ? 23.13800 18.65900 29.04500 1.000 68.35100 108 ASP A O 1
ATOM 751 N N . LYS A 1 97 ? 22.04100 20.57100 28.55300 1.000 59.06675 109 LYS A N 1
ATOM 752 C CA . LYS A 1 97 ? 21.55700 20.14900 27.25000 1.000 60.23154 109 LYS A CA 1
ATOM 753 C C . LYS A 1 97 ? 22.00100 21.12900 26.17700 1.000 56.56560 109 LYS A C 1
ATOM 754 O O . LYS A 1 97 ? 22.17800 22.32300 26.43300 1.000 55.22235 109 LYS A O 1
ATOM 760 N N . LYS A 1 98 ? 22.15500 20.61200 24.96400 1.000 47.21953 110 LYS A N 1
ATOM 761 C CA . LYS A 1 98 ? 22.24000 21.43300 23.76800 1.000 49.68752 110 LYS A CA 1
ATOM 762 C C . LYS A 1 98 ? 21.24200 20.89600 22.75500 1.000 48.24413 110 LYS A C 1
ATOM 763 O O . LYS A 1 98 ? 21.11300 19.67900 22.58800 1.000 54.49569 110 LYS A O 1
ATOM 769 N N . ARG A 1 99 ? 20.54800 21.80300 22.07400 1.000 47.41176 111 ARG A N 1
ATOM 770 C CA . ARG A 1 99 ? 19.44900 21.43800 21.19200 1.000 46.11166 111 ARG A CA 1
ATOM 771 C C . ARG A 1 99 ? 19.64000 22.08900 19.83300 1.000 47.79593 111 ARG A C 1
ATOM 772 O O . ARG A 1 99 ? 20.04800 23.25100 19.74000 1.000 44.05058 111 ARG A O 1
ATOM 780 N N . PHE A 1 100 ? 19.33000 21.34000 18.78100 1.000 40.65496 112 PHE A N 1
ATOM 781 C CA . PHE A 1 100 ? 19.34600 21.89100 17.43700 1.000 40.92941 112 PHE A CA 1
ATOM 782 C C . PHE A 1 100 ? 18.32900 21.13900 16.60200 1.000 41.24616 112 PHE A C 1
ATOM 783 O O . PHE A 1 100 ? 17.77800 20.11900 17.02500 1.000 40.56174 112 PHE A O 1
ATOM 791 N N . SER A 1 101 ? 18.08400 21.66700 15.40500 1.000 41.76377 113 SER A N 1
ATOM 792 C CA . SER A 1 101 ? 17.18100 21.05100 14.45100 1.000 38.58424 113 SER A CA 1
ATOM 793 C C . SER A 1 101 ? 17.78400 21.17500 13.06100 1.000 40.96836 113 SER A C 1
ATOM 794 O O . SER A 1 101 ? 18.64900 22.01600 12.81100 1.000 41.06916 113 SER A O 1
ATOM 797 N N . PHE A 1 102 ? 17.33700 20.30000 12.16500 1.000 40.30839 114 PHE A N 1
ATOM 798 C CA . PHE A 1 102 ? 17.69500 20.37700 10.75700 1.000 38.83431 114 PHE A CA 1
ATOM 799 C C . PHE A 1 102 ? 16.50300 19.92400 9.93100 1.000 44.33135 114 PHE A C 1
ATOM 800 O O . PHE A 1 102 ? 15.58600 19.26600 10.43200 1.000 37.58934 114 PHE A O 1
ATOM 808 N N . LEU A 1 103 ? 16.51800 20.30000 8.65800 1.000 38.18370 115 LEU A N 1
ATOM 809 C CA . LEU A 1 103 ? 15.48200 19.90200 7.71400 1.000 40.88986 115 LEU A CA 1
ATOM 810 C C . LEU A 1 103 ? 15.95400 18.66400 6.96900 1.000 45.05619 115 LEU A C 1
ATOM 811 O O . LEU A 1 103 ? 17.03700 18.67000 6.37200 1.000 42.97034 115 LEU A O 1
ATOM 816 N N . PHE A 1 104 ? 15.13500 17.61500 6.98800 1.000 40.73440 116 PHE A N 1
ATOM 817 C CA . PHE A 1 104 ? 15.52800 16.35200 6.38100 1.000 41.35479 116 PHE A CA 1
ATOM 818 C C . PHE A 1 104 ? 15.47500 16.45300 4.86100 1.000 42.33450 116 PHE A C 1
ATOM 819 O O . PHE A 1 104 ? 14.45400 16.84500 4.28700 1.000 43.37408 116 PHE A O 1
ATOM 827 N N . LYS A 1 105 ? 16.58400 16.10900 4.21300 1.000 39.77755 117 LYS A N 1
ATOM 828 C CA . LYS A 1 105 ? 16.68100 16.11800 2.76200 1.000 45.65420 117 LYS A CA 1
ATOM 829 C C . LYS A 1 105 ? 16.76100 14.68600 2.25600 1.000 50.48248 117 LYS A C 1
ATOM 830 O O . LYS A 1 105 ? 17.41800 13.83800 2.86600 1.000 49.29704 117 LYS A O 1
ATOM 836 N N . SER A 1 106 ? 16.08000 14.41900 1.14600 1.000 56.01179 118 SER A N 1
ATOM 837 C CA . SER A 1 106 ? 16.15600 13.11300 0.49800 1.000 55.59196 118 SER A CA 1
ATOM 838 C C . SER A 1 106 ? 17.48700 13.03300 -0.23000 1.000 51.14440 118 SER A C 1
ATOM 839 O O . SER A 1 106 ? 17.66500 13.62500 -1.29800 1.000 55.40862 118 SER A O 1
ATOM 842 N N . VAL A 1 107 ? 18.44300 12.31800 0.35500 1.000 49.09922 119 VAL A N 1
ATOM 843 C CA . VAL A 1 107 ? 19.69100 12.03500 -0.34500 1.000 51.52960 119 VAL A CA 1
ATOM 844 C C . VAL A 1 107 ? 19.98900 10.55200 -0.43600 1.000 49.98266 119 VAL A C 1
ATOM 845 O O . VAL A 1 107 ? 20.78400 10.14100 -1.30000 1.000 46.27030 119 VAL A O 1
ATOM 849 N N . PHE A 1 108 ? 19.40000 9.72200 0.41700 1.000 48.69390 120 PHE A N 1
ATOM 850 C CA . PHE A 1 108 ? 19.57200 8.28100 0.39000 1.000 50.20744 120 PHE A CA 1
ATOM 851 C C . PHE A 1 108 ? 18.27700 7.62900 -0.08300 1.000 43.55681 120 PHE A C 1
ATOM 852 O O . PHE A 1 108 ? 17.21800 8.26000 -0.15500 1.000 52.52260 120 PHE A O 1
ATOM 860 N N . ASN A 1 109 ? 18.38000 6.35200 -0.43100 1.000 46.94778 121 ASN A N 1
ATOM 861 C CA . ASN A 1 109 ? 17.27700 5.58400 -0.99400 1.000 45.91817 121 ASN A CA 1
ATOM 862 C C . ASN A 1 109 ? 16.92600 4.41600 -0.08400 1.000 53.56583 121 ASN A C 1
ATOM 863 O O . ASN A 1 109 ? 16.71800 3.28900 -0.53400 1.000 59.11256 121 ASN A O 1
ATOM 868 N N . THR A 1 110 ? 16.88400 4.66900 1.21700 1.000 50.57650 122 THR A N 1
ATOM 869 C CA . THR A 1 110 ? 16.65500 3.62400 2.20000 1.000 44.96987 122 THR A CA 1
ATOM 870 C C . THR A 1 110 ? 15.57900 4.06100 3.18200 1.000 46.73814 122 THR A C 1
ATOM 871 O O . THR A 1 110 ? 15.33300 5.25200 3.38100 1.000 54.62481 122 THR A O 1
ATOM 875 N N . SER A 1 111 ? 14.91900 3.07200 3.77400 1.000 45.11968 123 SER A N 1
ATOM 876 C CA . SER A 1 111 ? 13.88800 3.31300 4.76700 1.000 42.00611 123 SER A CA 1
ATOM 877 C C . SER A 1 111 ? 14.46200 3.38600 6.16900 1.000 41.98597 123 SER A C 1
ATOM 878 O O . SER A 1 111 ? 13.70300 3.53000 7.13200 1.000 44.16109 123 SER A O 1
ATOM 881 N N . LEU A 1 112 ? 15.77900 3.27700 6.31000 1.000 35.84077 124 LEU A N 1
ATOM 882 C CA . LEU A 1 112 ? 16.40000 3.31100 7.62400 1.000 39.59920 124 LEU A CA 1
ATOM 883 C C . LEU A 1 112 ? 17.71900 4.05300 7.52700 1.000 43.21878 124 LEU A C 1
ATOM 884 O O . LEU A 1 112 ? 18.56900 3.71200 6.70100 1.000 42.91899 124 LEU A O 1
ATOM 889 N N . LEU A 1 113 ? 17.88300 5.06800 8.36600 1.000 38.28183 125 LEU A N 1
ATOM 890 C CA . LEU A 1 113 ? 19.11400 5.83300 8.46000 1.000 37.82455 125 LEU A CA 1
ATOM 891 C C . LEU A 1 113 ? 19.50100 5.93200 9.92400 1.000 39.04605 125 LEU A C 1
ATOM 892 O O . LEU A 1 113 ? 18.69500 5.66200 10.81800 1.000 38.46673 125 LEU A O 1
ATOM 897 N N . PHE A 1 114 ? 20.74700 6.33400 10.15800 1.000 34.94887 126 PHE A N 1
ATOM 898 C CA . PHE A 1 114 ? 21.25700 6.60600 11.49500 1.000 35.97947 126 PHE A CA 1
ATOM 899 C C . PHE A 1 114 ? 21.75200 8.04300 11.58600 1.000 37.38709 126 PHE A C 1
ATOM 900 O O . PHE A 1 114 ? 22.49300 8.51000 10.71500 1.000 39.65535 126 PHE A O 1
ATOM 908 N N . LEU A 1 115 ? 21.32200 8.74300 12.63200 1.000 32.51945 127 LEU A N 1
ATOM 909 C CA . LEU A 1 115 ? 21.92500 10.00800 13.02200 1.000 36.03485 127 LEU A CA 1
ATOM 910 C C . LEU A 1 115 ? 23.08900 9.69900 13.94400 1.000 40.52741 127 LEU A C 1
ATOM 911 O O . LEU A 1 115 ? 22.90100 9.07000 14.98900 1.000 39.32799 127 LEU A O 1
ATOM 916 N N . HIS A 1 116 ? 24.28700 10.13000 13.56000 1.000 33.22235 128 HIS A N 1
ATOM 917 C CA . HIS A 1 116 ? 25.46200 9.94900 14.39300 1.000 33.99578 128 HIS A CA 1
ATOM 918 C C . HIS A 1 116 ? 25.92100 11.33000 14.82300 1.000 37.46012 128 HIS A C 1
ATOM 919 O O . HIS A 1 116 ? 26.13800 12.20200 13.97700 1.000 36.99246 128 HIS A O 1
ATOM 926 N N . CYS A 1 117 ? 26.08300 11.52700 16.12600 1.000 34.64674 129 CYS A N 1
ATOM 927 C CA . CYS A 1 117 ? 26.63800 12.76700 16.64700 1.000 38.34800 129 CYS A CA 1
ATOM 928 C C . CYS A 1 117 ? 27.80300 12.42600 17.56100 1.000 41.65569 129 CYS A C 1
ATOM 929 O O . CYS A 1 117 ? 27.68100 11.53700 18.41200 1.000 36.82532 129 CYS A O 1
ATOM 932 N N . GLU A 1 118 ? 28.93000 13.11200 17.38200 1.000 36.24779 130 GLU A N 1
ATOM 933 C CA . GLU A 1 118 ? 30.03100 13.04300 18.33400 1.000 40.83716 130 GLU A CA 1
ATOM 934 C C . GLU A 1 118 ? 30.14800 14.35600 19.09900 1.000 43.12999 130 GLU A C 1
ATOM 935 O O . GLU A 1 118 ? 30.02400 15.44100 18.51800 1.000 40.52203 130 GLU A O 1
ATOM 941 N N . LEU A 1 119 ? 30.31600 14.24800 20.40900 1.000 37.83272 131 LEU A N 1
ATOM 942 C CA . LEU A 1 119 ? 30.58900 15.38200 21.27700 1.000 36.56709 131 LEU A CA 1
ATOM 943 C C . LEU A 1 119 ? 32.05500 15.36600 21.64700 1.000 36.14631 131 LEU A C 1
ATOM 944 O O . LEU A 1 119 ? 32.71600 14.32900 21.58700 1.000 40.39716 131 LEU A O 1
ATOM 949 N N . THR A 1 120 ? 32.56100 16.53500 22.02400 1.000 35.01047 132 THR A N 1
ATOM 950 C CA . THR A 1 120 ? 33.88600 16.66200 22.60300 1.000 37.16011 132 THR A CA 1
ATOM 951 C C . THR A 1 120 ? 33.73500 17.41100 23.91600 1.000 40.65757 132 THR A C 1
ATOM 952 O O . THR A 1 120 ? 32.89100 18.30200 24.03200 1.000 38.90420 132 THR A O 1
ATOM 956 N N . LEU A 1 121 ? 34.53600 17.03500 24.90400 1.000 42.07945 133 LEU A N 1
ATOM 957 C CA . LEU A 1 121 ? 34.45800 17.66500 26.21100 1.000 44.64482 133 LEU A CA 1
ATOM 958 C C . LEU A 1 121 ? 35.18200 19.01100 26.20200 1.000 50.54678 133 LEU A C 1
ATOM 959 O O . LEU A 1 121 ? 36.06600 19.26500 25.37600 1.000 41.83032 133 LEU A O 1
ATOM 964 N N . CYS A 1 122 ? 34.78200 19.88400 27.13100 1.000 38.56982 134 CYS A N 1
ATOM 965 C CA . CYS A 1 122 ? 35.37600 21.21200 27.24400 1.000 45.50314 134 CYS A CA 1
ATOM 966 C C . CYS A 1 122 ? 35.27300 21.71500 28.67700 1.000 49.23420 134 CYS A C 1
ATOM 967 O O . CYS A 1 122 ? 34.52300 21.17800 29.49300 1.000 51.97516 134 CYS A O 1
ATOM 970 N N . SER A 1 123 ? 36.06800 22.74300 28.97600 1.000 50.59089 135 SER A N 1
ATOM 971 C CA . SER A 1 123 ? 36.09800 23.37900 30.28800 1.000 50.96007 135 SER A CA 1
ATOM 972 C C . SER A 1 123 ? 35.29300 24.67300 30.24700 1.000 56.29736 135 SER A C 1
ATOM 973 O O . SER A 1 123 ? 35.51500 25.52500 29.38100 1.000 53.34482 135 SER A O 1
ATOM 976 N N . ARG A 1 124 ? 34.34100 24.80600 31.17300 1.000 64.57979 136 ARG A N 1
ATOM 977 C CA . ARG A 1 124 ? 33.53900 26.02000 31.27200 1.000 67.92185 136 ARG A CA 1
ATOM 978 C C . ARG A 1 124 ? 34.21700 27.11500 32.08100 1.000 70.88957 136 ARG A C 1
ATOM 979 O O . ARG A 1 124 ? 33.79600 28.27500 32.00100 1.000 69.56582 136 ARG A O 1
ATOM 987 N N . LYS A 1 125 ? 35.24400 26.77900 32.85500 1.000 74.81331 137 LYS A N 1
ATOM 988 C CA . LYS A 1 125 ? 35.90000 27.73000 33.73900 1.000 88.18774 137 LYS A CA 1
ATOM 989 C C . LYS A 1 125 ? 37.40800 27.57100 33.59400 1.000 92.92274 137 LYS A C 1
ATOM 990 O O . LYS A 1 125 ? 37.91500 26.44900 33.48400 1.000 82.84552 137 LYS A O 1
ATOM 996 N N . LYS A 1 126 ? 38.12000 28.69800 33.59400 1.000 95.15641 138 LYS A N 1
ATOM 997 C CA . LYS A 1 126 ? 39.52200 28.70500 33.19300 1.000 100.08127 138 LYS A CA 1
ATOM 998 C C . LYS A 1 126 ? 40.38500 27.94300 34.19400 1.000 108.63365 138 LYS A C 1
ATOM 999 O O . LYS A 1 126 ? 40.31100 28.17800 35.40400 1.000 102.98020 138 LYS A O 1
ATOM 1005 N N . GLY A 1 127 ? 41.20700 27.02600 33.67600 1.000 98.43552 139 GLY A N 1
ATOM 1006 C CA . GLY A 1 127 ? 42.21100 26.33700 34.45400 1.000 93.51965 139 GLY A CA 1
ATOM 1007 C C . GLY A 1 127 ? 41.73000 25.11800 35.21300 1.000 96.46538 139 GLY A C 1
ATOM 1008 O O . GLY A 1 127 ? 42.55100 24.26500 35.56600 1.000 108.11953 139 GLY A O 1
ATOM 1009 N N . SER A 1 128 ? 40.42600 25.00900 35.47200 1.000 105.39980 140 SER A N 1
ATOM 1010 C CA . SER A 1 128 ? 39.92400 23.95200 36.34700 1.000 104.21234 140 SER A CA 1
ATOM 1011 C C . SER A 1 128 ? 40.18600 22.56300 35.77000 1.000 97.22777 140 SER A C 1
ATOM 1012 O O . SER A 1 128 ? 40.69300 21.67700 36.46800 1.000 96.36625 140 SER A O 1
ATOM 1015 N N . LEU A 1 129 ? 39.85100 22.35200 34.49800 1.000 86.99715 141 LEU A N 1
ATOM 1016 C CA . LEU A 1 129 ? 39.93500 21.03700 33.87700 1.000 67.77671 141 LEU A CA 1
ATOM 1017 C C . LEU A 1 129 ? 40.98500 21.01000 32.77300 1.000 58.39439 141 LEU A C 1
ATOM 1018 O O . LEU A 1 129 ? 41.33000 22.03600 32.18200 1.000 70.26693 141 LEU A O 1
ATOM 1023 N N . LYS A 1 130 ? 41.48900 19.80300 32.49900 1.000 59.77678 142 LYS A N 1
ATOM 1024 C CA . LYS A 1 130 ? 42.49900 19.58200 31.46500 1.000 54.57882 142 LYS A CA 1
ATOM 1025 C C . LYS A 1 130 ? 41.86500 19.48300 30.07000 1.000 57.37985 142 LYS A C 1
ATOM 1026 O O . LYS A 1 130 ? 42.15700 18.58600 29.27200 1.000 55.80325 142 LYS A O 1
ATOM 1032 N N . LEU A 1 131 ? 41.02200 20.45400 29.74300 1.000 47.59976 143 LEU A N 1
ATOM 1033 C CA . LEU A 1 131 ? 40.23100 20.40900 28.52800 1.000 48.19961 143 LEU A CA 1
ATOM 1034 C C . LEU A 1 131 ? 40.23100 21.79500 27.90600 1.000 53.45656 143 LEU A C 1
ATOM 1035 O O . LEU A 1 131 ? 40.30600 22.79700 28.62600 1.000 51.85962 143 LEU A O 1
ATOM 1040 N N . PRO A 1 132 ? 40.08000 21.82500 26.57400 1.000 43.39192 144 PRO A N 1
ATOM 1041 C CA . PRO A 1 132 ? 39.96600 23.12700 25.95400 1.000 51.14812 144 PRO A CA 1
ATOM 1042 C C . PRO A 1 132 ? 38.71800 23.84200 26.41400 1.000 46.21984 144 PRO A C 1
ATOM 1043 O O . PRO A 1 132 ? 37.78500 23.21800 26.88300 1.000 48.15195 144 PRO A O 1
ATOM 1047 N N . ARG A 1 133 ? 38.71000 25.14800 26.26900 1.000 46.06857 145 ARG A N 1
ATOM 1048 C CA . ARG A 1 133 ? 37.55400 25.92300 26.65000 1.000 46.43793 145 ARG A CA 1
ATOM 1049 C C . ARG A 1 133 ? 36.42500 25.71900 25.67000 1.000 46.88107 145 ARG A C 1
ATOM 1050 O O . ARG A 1 133 ? 36.64500 25.45800 24.50600 1.000 47.56333 145 ARG A O 1
ATOM 1058 N N . CYS A 1 134 ? 35.20900 25.85600 26.15700 1.000 51.57126 146 CYS A N 1
ATOM 1059 C CA . CYS A 1 134 ? 34.04300 25.63400 25.32000 1.000 50.41840 146 CYS A CA 1
ATOM 1060 C C . CYS A 1 134 ? 33.97000 26.71800 24.25200 1.000 54.91084 146 CYS A C 1
ATOM 1061 O O . CYS A 1 134 ? 34.23200 27.89200 24.52100 1.000 52.17345 146 CYS A O 1
ATOM 1064 N N . VAL A 1 135 ? 33.64600 26.31700 23.02600 1.000 51.64806 147 VAL A N 1
ATOM 1065 C CA . VAL A 1 135 ? 33.48600 27.24900 21.91600 1.000 56.00894 147 VAL A CA 1
ATOM 1066 C C . VAL A 1 135 ? 32.08200 27.09100 21.35200 1.000 54.00657 147 VAL A C 1
ATOM 1067 O O . VAL A 1 135 ? 31.64200 25.97500 21.05500 1.000 50.99158 147 VAL A O 1
ATOM 1071 N N . THR A 1 136 ? 31.37700 28.20400 21.23300 1.000 53.16851 148 THR A N 1
ATOM 1072 C CA . THR A 1 136 ? 30.05300 28.20200 20.65700 1.000 55.90219 148 THR A CA 1
ATOM 1073 C C . THR A 1 136 ? 30.13800 27.99700 19.14600 1.000 54.18478 148 THR A C 1
ATOM 1074 O O . THR A 1 136 ? 31.19500 28.19600 18.54000 1.000 51.00657 148 THR A O 1
ATOM 1078 N N . PRO A 1 137 ? 29.03800 27.58000 18.51500 1.000 49.64317 149 PRO A N 1
ATOM 1079 C CA . PRO A 1 137 ? 29.05400 27.47300 17.04700 1.000 50.86850 149 PRO A CA 1
ATOM 1080 C C . PRO A 1 137 ? 29.38100 28.78100 16.35200 1.000 58.88598 149 PRO A C 1
ATOM 1081 O O . PRO A 1 137 ? 30.07200 28.77200 15.32900 1.000 54.84514 149 PRO A O 1
ATOM 1085 N N . ASP A 1 138 ? 28.91400 29.91300 16.88100 1.000 51.28215 150 ASP A N 1
ATOM 1086 C CA . ASP A 1 138 ? 29.20000 31.18200 16.22200 1.000 60.43573 150 ASP A CA 1
ATOM 1087 C C . ASP A 1 138 ? 30.68400 31.50500 16.26600 1.000 60.76947 150 ASP A C 1
ATOM 1088 O O . ASP A 1 138 ? 31.23700 32.03300 15.29600 1.000 59.46645 150 ASP A O 1
ATOM 1093 N N . ASP A 1 139 ? 31.34400 31.20100 17.38400 1.000 55.69401 151 ASP A N 1
ATOM 1094 C CA . ASP A 1 139 ? 32.76600 31.49900 17.50000 1.000 61.75155 151 ASP A CA 1
ATOM 1095 C C . ASP A 1 139 ? 33.58800 30.58000 16.60800 1.000 56.46915 151 ASP A C 1
ATOM 1096 O O . ASP A 1 139 ? 34.58600 31.01000 16.01900 1.000 56.58270 151 ASP A O 1
ATOM 1101 N N . ALA A 1 140 ? 33.17300 29.31500 16.48700 1.000 48.17429 152 ALA A N 1
ATOM 1102 C CA . ALA A 1 140 ? 33.89700 28.36400 15.64900 1.000 52.94238 152 ALA A CA 1
ATOM 1103 C C . ALA A 1 140 ? 33.82200 28.73900 14.17300 1.000 59.55781 152 ALA A C 1
ATOM 1104 O O . ALA A 1 140 ? 34.80000 28.56300 13.43600 1.000 54.00943 152 ALA A O 1
ATOM 1106 N N . CYS A 1 141 ? 32.66900 29.23800 13.71500 1.000 55.00317 153 CYS A N 1
ATOM 1107 C CA . CYS A 1 141 ? 32.54400 29.61500 12.30900 1.000 55.32983 153 CYS A CA 1
ATOM 1108 C C . CYS A 1 141 ? 33.49500 30.75500 11.95100 1.000 70.19940 153 CYS A C 1
ATOM 1109 O O . CYS A 1 141 ? 34.09800 30.75000 10.87000 1.000 78.76777 153 CYS A O 1
ATOM 1112 N N . THR A 1 142 ? 33.64600 31.74100 12.84300 1.000 65.20653 154 THR A N 1
ATOM 1113 C CA . THR A 1 142 ? 34.58100 32.83200 12.57200 1.000 69.46115 154 THR A CA 1
ATOM 1114 C C . THR A 1 142 ? 36.03100 32.35200 12.56700 1.000 67.03473 154 THR A C 1
ATOM 1115 O O . THR A 1 142 ? 36.81700 32.75400 11.70200 1.000 76.74286 154 THR A O 1
ATOM 1119 N N . SER A 1 143 ? 36.40800 31.49900 13.52100 1.000 64.07130 155 SER A N 1
ATOM 1120 C CA . SER A 1 143 ? 37.77100 30.97900 13.56300 1.000 63.02183 155 SER A CA 1
ATOM 1121 C C . SER A 1 143 ? 37.87900 29.74800 14.45400 1.000 59.99028 155 SER A C 1
ATOM 1122 O O . SER A 1 143 ? 37.45500 29.76900 15.61300 1.000 61.74344 155 SER A O 1
ATOM 1125 N N . LEU A 1 144 ? 38.45400 28.67500 13.91800 1.000 61.78321 156 LEU A N 1
ATOM 1126 C CA . LEU A 1 144 ? 38.75500 27.47100 14.68300 1.000 55.22202 156 LEU A CA 1
ATOM 1127 C C . LEU A 1 144 ? 39.81900 26.72700 13.89400 1.000 48.85310 156 LEU A C 1
ATOM 1128 O O . LEU A 1 144 ? 39.64300 26.49900 12.69500 1.000 52.23069 156 LEU A O 1
ATOM 1133 N N . ASP A 1 145 ? 40.91400 26.35700 14.54900 1.000 48.33314 157 ASP A N 1
ATOM 1134 C CA . ASP A 1 145 ? 42.08400 25.85600 13.83800 1.000 49.08412 157 ASP A CA 1
ATOM 1135 C C . ASP A 1 145 ? 42.32300 24.37100 14.09300 1.000 50.59768 157 ASP A C 1
ATOM 1136 O O . ASP A 1 145 ? 41.70400 23.75300 14.96300 1.000 50.75608 157 ASP A O 1
ATOM 1141 N N . ALA A 1 146 ? 43.26500 23.81600 13.32100 1.000 45.50540 158 ALA A N 1
ATOM 1142 C CA . ALA A 1 146 ? 43.51600 22.37600 13.35000 1.000 45.12487 158 ALA A CA 1
ATOM 1143 C C . ALA A 1 146 ? 44.03300 21.91800 14.70700 1.000 43.06887 158 ALA A C 1
ATOM 1144 O O . ALA A 1 146 ? 43.65000 20.84300 15.19100 1.000 41.83262 158 ALA A O 1
ATOM 1146 N N . THR A 1 147 ? 44.89200 22.71800 15.34000 1.000 43.76729 159 THR A N 1
ATOM 1147 C CA . THR A 1 147 ? 45.46500 22.32200 16.62300 1.000 47.15343 159 THR A CA 1
ATOM 1148 C C . THR A 1 147 ? 44.38700 22.21100 17.69400 1.000 45.26802 159 THR A C 1
ATOM 1149 O O . THR A 1 147 ? 44.38300 21.25700 18.48200 1.000 42.81055 159 THR A O 1
ATOM 1153 N N . MET A 1 148 ? 43.46200 23.17400 17.72900 1.000 44.07997 160 MET A N 1
ATOM 1154 C CA . MET A 1 148 ? 42.32800 23.09900 18.64500 1.000 45.37433 160 MET A CA 1
ATOM 1155 C C . MET A 1 148 ? 41.43000 21.90400 18.34300 1.000 44.41333 160 MET A C 1
ATOM 1156 O O . MET A 1 148 ? 40.97900 21.20800 19.26300 1.000 38.26038 160 MET A O 1
ATOM 1161 N N . ILE A 1 149 ? 41.15100 21.65000 17.06400 1.000 41.69147 161 ILE A N 1
ATOM 1162 C CA . ILE A 1 149 ? 40.32400 20.49800 16.71900 1.000 35.66387 161 ILE A CA 1
ATOM 1163 C C . ILE A 1 149 ? 40.98200 19.20900 17.19900 1.000 42.03259 161 ILE A C 1
ATOM 1164 O O . ILE A 1 149 ? 40.33500 18.35700 17.82300 1.000 40.25095 161 ILE A O 1
ATOM 1169 N N . TRP A 1 150 ? 42.28600 19.06300 16.93900 1.000 39.22140 162 TRP A N 1
ATOM 1170 C CA . TRP A 1 150 ? 43.00600 17.88100 17.40600 1.000 42.76618 162 TRP A CA 1
ATOM 1171 C C . TRP A 1 150 ? 42.87900 17.73200 18.91600 1.000 44.95585 162 TRP A C 1
ATOM 1172 O O . TRP A 1 150 ? 42.69100 16.62100 19.42600 1.000 45.15977 162 TRP A O 1
ATOM 1183 N N . THR A 1 151 ? 42.98300 18.84300 19.64700 1.000 43.07649 163 THR A N 1
ATOM 1184 C CA . THR A 1 151 ? 42.84300 18.80600 21.10000 1.000 43.66160 163 THR A CA 1
ATOM 1185 C C . THR A 1 151 ? 41.45000 18.35500 21.51900 1.000 39.55007 163 THR A C 1
ATOM 1186 O O . THR A 1 151 ? 41.30700 17.48700 22.38800 1.000 42.01301 163 THR A O 1
ATOM 1190 N N . MET A 1 152 ? 40.40300 18.92300 20.90500 1.000 36.17722 164 MET A N 1
ATOM 1191 C CA . MET A 1 152 ? 39.04700 18.53300 21.27900 1.000 41.63515 164 MET A CA 1
ATOM 1192 C C . MET A 1 152 ? 38.80200 17.05300 21.02700 1.000 39.66434 164 MET A C 1
ATOM 1193 O O . MET A 1 152 ? 38.11700 16.39100 21.81900 1.000 38.47804 164 MET A O 1
ATOM 1198 N N . MET A 1 153 ? 39.34500 16.51300 19.92900 1.000 35.41737 165 MET A N 1
ATOM 1199 C CA . MET A 1 153 ? 39.07000 15.12500 19.56200 1.000 35.87110 165 MET A CA 1
ATOM 1200 C 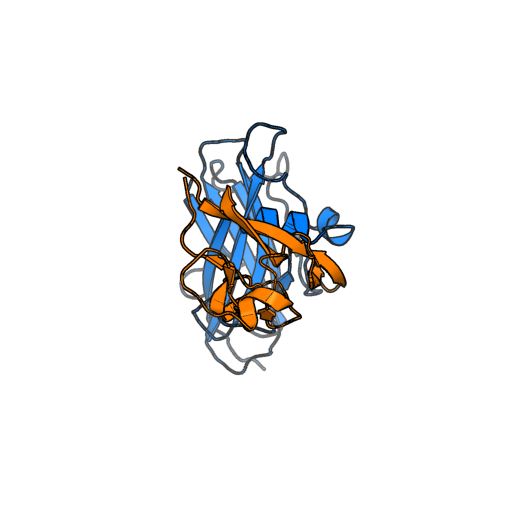C . MET A 1 153 ? 39.64600 14.12500 20.55900 1.000 42.81964 165 MET A C 1
ATOM 1201 O O . MET A 1 153 ? 39.29900 12.94000 20.49400 1.000 42.80918 165 MET A O 1
ATOM 1206 N N . GLN A 1 154 ? 40.54500 14.55100 21.44900 1.000 37.83766 166 GLN A N 1
ATOM 1207 C CA . GLN A 1 154 ? 41.13200 13.62700 22.41600 1.000 38.62932 166 GLN A CA 1
ATOM 1208 C C . GLN A 1 154 ? 40.13500 13.14500 23.46100 1.000 39.89262 166 GLN A C 1
ATOM 1209 O O . GLN A 1 154 ? 40.39800 12.13600 24.12600 1.000 42.47988 166 GLN A O 1
ATOM 1215 N N . ASN A 1 155 ? 39.01400 13.84700 23.64600 1.000 38.30092 167 ASN A N 1
ATOM 1216 C CA . ASN A 1 155 ? 38.03800 13.48600 24.67700 1.000 39.63819 167 ASN A CA 1
ATOM 1217 C C . ASN A 1 155 ? 36.65200 13.59300 24.04000 1.000 42.99373 167 ASN A C 1
ATOM 1218 O O . ASN A 1 155 ? 35.98500 14.62800 24.13100 1.000 42.58123 167 ASN A O 1
ATOM 1223 N N . LYS A 1 156 ? 36.21300 12.51300 23.40600 1.000 46.48741 168 LYS A N 1
ATOM 1224 C CA . LYS A 1 156 ? 35.00400 12.56300 22.60300 1.000 47.18931 168 LYS A CA 1
ATOM 1225 C C . LYS A 1 156 ? 34.16900 11.31300 22.81600 1.000 48.33098 168 LYS A C 1
ATOM 1226 O O . LYS A 1 156 ? 34.69800 10.23600 23.08800 1.000 48.66805 168 LYS A O 1
ATOM 1232 N N . LYS A 1 157 ? 32.84900 11.47700 22.68500 1.000 49.75975 169 LYS A N 1
ATOM 1233 C CA . LYS A 1 157 ? 31.86900 10.40500 22.81400 1.000 49.96481 169 LYS A CA 1
ATOM 1234 C C . LYS A 1 157 ? 30.91400 10.49100 21.62700 1.000 42.12196 169 LYS A C 1
ATOM 1235 O O . LYS A 1 157 ? 30.48300 11.58300 21.25400 1.000 38.52262 169 LYS A O 1
ATOM 1241 N N . THR A 1 158 ? 30.56200 9.35000 21.04700 1.000 36.93700 170 THR A N 1
ATOM 1242 C CA . THR A 1 158 ? 29.70200 9.30900 19.87100 1.000 48.81199 170 THR A CA 1
ATOM 1243 C C . THR A 1 158 ? 28.36500 8.66400 20.21300 1.000 48.19537 170 THR A C 1
ATOM 1244 O O . THR A 1 158 ? 28.30800 7.69700 20.97500 1.000 40.96679 170 THR A O 1
ATOM 1248 N N . PHE A 1 159 ? 27.29200 9.18600 19.62000 1.000 40.41798 171 PHE A N 1
ATOM 1249 C CA . PHE A 1 159 ? 25.94800 8.67900 19.85300 1.000 50.07073 171 PHE A CA 1
ATOM 1250 C C . PHE A 1 159 ? 25.26100 8.43000 18.52600 1.000 45.61117 171 PHE A C 1
ATOM 1251 O O . PHE A 1 159 ? 25.55800 9.08500 17.52400 1.000 43.10206 171 PHE A O 1
ATOM 1259 N N . THR A 1 160 ? 24.33000 7.47800 18.53800 1.000 45.24567 172 THR A N 1
ATOM 1260 C CA . THR A 1 160 ? 23.68300 6.98400 17.33300 1.000 44.47064 172 THR A CA 1
ATOM 1261 C C . THR A 1 160 ? 22.21000 6.75500 17.63800 1.000 42.61183 172 THR A C 1
ATOM 1262 O O . THR A 1 160 ? 21.87600 6.09900 18.62900 1.000 38.63348 172 THR A O 1
ATOM 1266 N N . LYS A 1 161 ? 21.32900 7.30800 16.80400 1.000 43.27546 173 LYS A N 1
ATOM 1267 C CA . LYS A 1 161 ? 19.91900 6.96300 16.89600 1.000 40.39163 173 LYS A CA 1
ATOM 1268 C C . LYS A 1 161 ? 19.37000 6.64600 15.51100 1.000 42.46317 173 LYS A C 1
ATOM 1269 O O . LYS A 1 161 ? 19.69700 7.33000 14.53200 1.000 36.75246 173 LYS A O 1
ATOM 1275 N N . PRO A 1 162 ? 18.53300 5.62300 15.39800 1.000 38.31632 174 PRO A N 1
ATOM 1276 C CA . PRO A 1 162 ? 17.98100 5.26600 14.09100 1.000 41.14311 174 PRO A CA 1
ATOM 1277 C C . PRO A 1 162 ? 16.81500 6.16500 13.70400 1.000 44.15155 174 PRO A C 1
ATOM 1278 O O . PRO A 1 162 ? 16.10600 6.71000 14.55500 1.000 40.72449 174 PRO A O 1
ATOM 1282 N N . LEU A 1 163 ? 16.64500 6.33400 12.38900 1.000 40.94145 175 LEU A N 1
ATOM 1283 C CA . LEU A 1 163 ? 15.54100 7.08900 11.80500 1.000 39.26438 175 LEU A CA 1
ATOM 1284 C C . LEU A 1 163 ? 14.81400 6.21400 10.79900 1.000 45.55992 175 LEU A C 1
ATOM 1285 O O . LEU A 1 163 ? 15.44800 5.51900 9.99700 1.000 40.39192 175 LEU A O 1
ATOM 1290 N N . ALA A 1 164 ? 13.48700 6.27100 10.82400 1.000 38.03913 176 ALA A N 1
ATOM 1291 C CA . ALA A 1 164 ? 12.66700 5.57000 9.84700 1.000 40.10681 176 ALA A CA 1
ATOM 1292 C C . ALA A 1 164 ? 12.25200 6.58800 8.79600 1.000 42.10247 176 ALA A C 1
ATOM 1293 O O . ALA A 1 164 ? 11.59900 7.58800 9.11700 1.000 43.23330 176 ALA A O 1
ATOM 1295 N N . VAL A 1 165 ? 12.62100 6.33700 7.54900 1.000 37.04179 177 VAL A N 1
ATOM 1296 C CA . VAL A 1 165 ? 12.41300 7.29200 6.46800 1.000 40.87881 177 VAL A CA 1
ATOM 1297 C C . VAL A 1 165 ? 11.17900 6.87600 5.68500 1.000 41.20452 177 VAL A C 1
ATOM 1298 O O . VAL A 1 165 ? 11.13300 5.77200 5.12900 1.000 41.99339 177 VAL A O 1
ATOM 1302 N N . VAL A 1 166 ? 10.19700 7.77500 5.61500 1.000 42.18878 178 VAL A N 1
ATOM 1303 C CA . VAL A 1 166 ? 8.93200 7.54000 4.93000 1.000 46.50830 178 VAL A CA 1
ATOM 1304 C C . VAL A 1 166 ? 8.90700 8.35700 3.64500 1.000 54.44523 178 VAL A C 1
ATOM 1305 O O . VAL A 1 166 ? 9.32500 9.51900 3.62600 1.000 55.26962 178 VAL A O 1
ATOM 1309 N N . LEU A 1 167 ? 8.40000 7.75300 2.57600 1.000 55.12160 179 LEU A N 1
ATOM 1310 C CA . LEU A 1 167 ? 8.14700 8.46700 1.33400 1.000 65.02134 179 LEU A CA 1
ATOM 1311 C C . LEU A 1 167 ? 6.77200 9.12300 1.40000 1.000 75.04427 179 LEU A C 1
ATOM 1312 O O . LEU A 1 167 ? 5.86600 8.63100 2.07600 1.000 78.92774 179 LEU A O 1
ATOM 1317 N N . GLN A 1 168 ? 6.62200 10.24200 0.69300 1.000 80.07761 180 GLN A N 1
ATOM 1318 C CA . GLN A 1 168 ? 5.35200 10.95600 0.67600 1.000 82.68294 180 GLN A CA 1
ATOM 1319 C C . GLN A 1 168 ? 5.15700 11.61400 -0.67900 1.000 94.74688 180 GLN A C 1
ATOM 1320 O O . GLN A 1 168 ? 6.12500 11.93100 -1.37500 1.000 95.66853 180 GLN A O 1
ATOM 1326 N N . HIS A 1 169 ? 3.89200 11.83100 -1.03800 1.000 104.61260 181 HIS A N 1
ATOM 1327 C CA . HIS A 1 169 ? 3.56100 12.56700 -2.25300 1.000 98.68129 181 HIS A CA 1
ATOM 1328 C C . HIS A 1 169 ? 3.65200 14.06800 -1.99900 1.000 105.48617 181 HIS A C 1
ATOM 1329 O O . HIS A 1 169 ? 3.61800 14.86800 -2.93200 1.000 116.20443 181 HIS A O 1
ATOM 1336 N N . ALA B 2 1 ? 72.31900 9.94800 9.96400 1.000 60.17657 1 ALA B N 1
ATOM 1337 C CA . ALA B 2 1 ? 72.06500 10.77900 11.13100 1.000 58.93928 1 ALA B CA 1
ATOM 1338 C C . ALA B 2 1 ? 70.98300 10.06100 11.88600 1.000 57.32655 1 ALA B C 1
ATOM 1339 O O . ALA B 2 1 ? 70.23800 10.65100 12.67100 1.000 66.82097 1 ALA B O 1
ATOM 1341 N N . LEU B 2 2 ? 70.92500 8.75600 11.64900 1.000 50.62286 2 LEU B N 1
ATOM 1342 C CA . LEU B 2 2 ? 69.72600 7.97400 11.91900 1.000 41.48636 2 LEU B CA 1
ATOM 1343 C C . LEU B 2 2 ? 68.53200 8.57300 11.17900 1.000 46.71202 2 LEU B C 1
ATOM 1344 O O . LEU B 2 2 ? 67.43200 8.71100 11.71900 1.000 45.72807 2 LEU B O 1
ATOM 1349 N N . ASP B 2 3 ? 68.77500 8.95600 9.93100 1.000 43.84466 3 ASP B N 1
ATOM 1350 C CA . ASP B 2 3 ? 67.77600 9.46200 9.00100 1.000 42.90184 3 ASP B CA 1
ATOM 1351 C C . ASP B 2 3 ? 67.52100 8.4290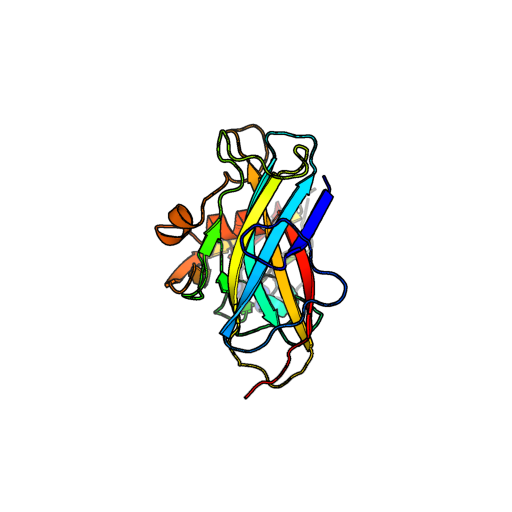0 7.90400 1.000 46.10972 3 ASP B C 1
ATOM 1352 O O . ASP B 2 3 ? 68.09200 7.33400 7.90500 1.000 42.76257 3 ASP B O 1
ATOM 1357 N N . ALA B 2 4 ? 66.66100 8.79700 6.95100 1.000 41.49624 4 ALA B N 1
ATOM 1358 C CA . ALA B 2 4 ? 66.29600 7.87000 5.88500 1.000 38.54718 4 ALA B CA 1
ATOM 1359 C C . ALA B 2 4 ? 67.50600 7.49000 5.04100 1.000 41.88693 4 ALA B C 1
ATOM 1360 O O . ALA B 2 4 ? 67.66700 6.32100 4.66900 1.000 41.68898 4 ALA B O 1
ATOM 1362 N N . ALA B 2 5 ? 68.37400 8.46100 4.74100 1.000 46.37852 5 ALA B N 1
ATOM 1363 C CA . ALA B 2 5 ? 69.52500 8.18700 3.88400 1.000 50.73288 5 ALA B CA 1
ATOM 1364 C C . ALA B 2 5 ? 70.41800 7.10300 4.47700 1.000 55.70908 5 ALA B C 1
ATOM 1365 O O . ALA B 2 5 ? 70.90200 6.22600 3.75300 1.000 58.55117 5 ALA B O 1
ATOM 1367 N N . TYR B 2 6 ? 70.64700 7.14100 5.79000 1.000 49.25227 6 TYR B N 1
ATOM 1368 C CA . TYR B 2 6 ? 71.45800 6.10200 6.41900 1.000 48.18826 6 TYR B CA 1
ATOM 1369 C C . TYR B 2 6 ? 70.64200 4.84400 6.69900 1.000 46.77341 6 TYR B C 1
ATOM 1370 O O . TYR B 2 6 ? 71.01100 3.74200 6.27900 1.000 43.08899 6 TYR B O 1
ATOM 1379 N N . CYS B 2 7 ? 69.52300 4.99500 7.40100 1.000 43.77326 7 CYS B N 1
ATOM 1380 C CA . CYS B 2 7 ? 68.82000 3.83800 7.94400 1.000 37.55199 7 CYS B CA 1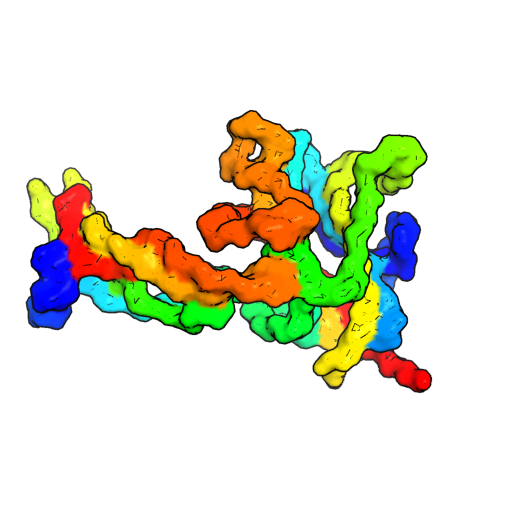
ATOM 1381 C C . CYS B 2 7 ? 68.21400 2.96600 6.85000 1.000 41.52976 7 CYS B C 1
ATOM 1382 O O . CYS B 2 7 ? 68.21400 1.73500 6.96500 1.000 41.69578 7 CYS B O 1
ATOM 1385 N N . PHE B 2 8 ? 67.67600 3.57600 5.79000 1.000 35.99633 8 PHE B N 1
ATOM 1386 C CA . PHE B 2 8 ? 67.02300 2.77500 4.76000 1.000 43.12318 8 PHE B CA 1
ATOM 1387 C C . PHE B 2 8 ? 68.02000 1.98600 3.90700 1.000 48.78920 8 PHE B C 1
ATOM 1388 O O . PHE B 2 8 ? 67.63700 0.98600 3.29200 1.000 43.32325 8 PHE B O 1
ATOM 1396 N N . ARG B 2 9 ? 69.28800 2.39300 3.86700 1.000 54.83835 9 ARG B N 1
ATOM 1397 C CA . ARG B 2 9 ? 70.29800 1.55900 3.22300 1.000 47.13846 9 ARG B CA 1
ATOM 1398 C C . ARG B 2 9 ? 70.89700 0.51800 4.15700 1.000 55.84860 9 ARG B C 1
ATOM 1399 O O . ARG B 2 9 ? 71.14800 -0.61600 3.73300 1.000 68.05823 9 ARG B O 1
ATOM 1407 N N . ASN B 2 10 ? 71.16600 0.88400 5.41000 1.000 50.96523 10 ASN B N 1
ATOM 1408 C CA . ASN B 2 10 ? 71.78600 -0.02900 6.36900 1.000 53.62166 10 ASN B CA 1
ATOM 1409 C C . ASN B 2 10 ? 70.70100 -0.52900 7.31700 1.000 57.87369 10 ASN B C 1
ATOM 1410 O O . ASN B 2 10 ? 70.54000 -0.03800 8.43700 1.000 44.44009 10 ASN B O 1
ATOM 1415 N N . VAL B 2 11 ? 69.95300 -1.53000 6.85100 1.000 49.57429 11 VAL B N 1
ATOM 1416 C CA . VAL B 2 11 ? 68.84200 -2.09400 7.61600 1.000 42.59364 11 VAL B CA 1
ATOM 1417 C C . VAL B 2 11 ? 69.41200 -2.98900 8.71000 1.000 42.34855 11 VAL B C 1
ATOM 1418 O O . VAL B 2 11 ? 70.10900 -3.96800 8.42500 1.000 41.60779 11 VAL B O 1
ATOM 1422 N N . GLN B 2 12 ? 69.09200 -2.67500 9.96300 1.000 43.77873 12 GLN B N 1
ATOM 1423 C CA . GLN B 2 12 ? 69.80600 -3.25500 11.09400 1.000 44.34438 12 GLN B CA 1
ATOM 1424 C C . GL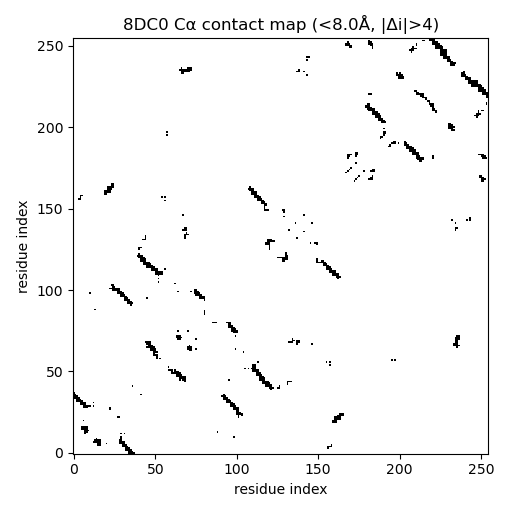N B 2 12 ? 68.90600 -3.23400 12.32300 1.000 44.20231 12 GLN B C 1
ATOM 1425 O O . GLN B 2 12 ? 67.87200 -2.56800 12.34700 1.000 39.50770 12 GLN B O 1
ATOM 1431 N N . ASP B 2 13 ? 69.33900 -3.94700 13.36700 1.000 46.74346 13 ASP B N 1
ATOM 1432 C CA . ASP B 2 13 ? 68.55100 -4.03800 14.59000 1.000 48.72164 13 ASP B CA 1
ATOM 1433 C C . ASP B 2 13 ? 68.77400 -2.87600 15.55100 1.000 53.99742 13 ASP B C 1
ATOM 1434 O O . ASP B 2 13 ? 67.95400 -2.67500 16.45300 1.000 46.27860 13 ASP B O 1
ATOM 1439 N N . ASN B 2 14 ? 69.84100 -2.10100 15.38300 1.000 47.31683 14 ASN B N 1
ATOM 1440 C CA . ASN B 2 14 ? 70.05900 -0.97300 16.27500 1.000 50.39444 14 ASN B CA 1
ATOM 1441 C C . ASN B 2 14 ? 69.12600 0.17800 15.91400 1.000 43.39322 14 ASN B C 1
ATOM 1442 O O . ASN B 2 14 ? 68.50300 0.19600 14.84800 1.000 39.08701 14 ASN B O 1
ATOM 1447 N N . CYS B 2 15 ? 69.05500 1.15700 16.81900 1.000 41.04336 15 CYS B N 1
ATOM 1448 C CA . CYS B 2 15 ? 68.10700 2.26700 16.71000 1.000 41.21995 15 CYS B CA 1
ATOM 1449 C C . CYS B 2 15 ? 68.22000 2.95800 15.35500 1.000 38.79138 15 CYS B C 1
ATOM 1450 O O . CYS B 2 15 ? 69.30600 3.37600 14.94200 1.000 38.56834 15 CYS B O 1
ATOM 1453 N N . CYS B 2 16 ? 67.08900 3.09100 14.66800 1.000 37.99783 16 CYS B N 1
ATOM 1454 C CA . CYS B 2 16 ? 67.10000 3.67100 13.33100 1.000 35.36536 16 CYS B CA 1
ATOM 1455 C C . CYS B 2 16 ? 65.68700 4.05500 12.92400 1.000 38.30512 16 CYS B C 1
ATOM 1456 O O . CYS B 2 16 ? 64.70200 3.56800 13.47800 1.000 38.39922 16 CYS B O 1
ATOM 1459 N N . LEU B 2 17 ? 65.61000 4.92500 11.92800 1.000 39.57450 17 LEU B N 1
ATOM 1460 C CA . LEU B 2 17 ? 64.33500 5.31300 11.35600 1.000 33.89172 17 LEU B CA 1
ATOM 1461 C C . LEU B 2 17 ? 63.72600 4.14100 10.59400 1.000 36.78654 17 LEU B C 1
ATOM 1462 O O . LEU B 2 17 ? 64.41800 3.44400 9.84100 1.000 38.84599 17 LEU B O 1
ATOM 1467 N N . ARG B 2 18 ? 62.43500 3.90900 10.81100 1.000 35.35274 18 ARG B N 1
ATOM 1468 C CA . ARG B 2 18 ? 61.70500 2.85800 10.12100 1.000 33.18945 18 ARG B CA 1
ATOM 1469 C C . ARG B 2 18 ? 60.59600 3.47300 9.27800 1.000 30.26118 18 ARG B C 1
ATOM 1470 O O . ARG B 2 18 ? 59.86700 4.34600 9.76500 1.000 35.08374 18 ARG B O 1
ATOM 1478 N N . PRO B 2 19 ? 60.43600 3.04400 8.02300 1.000 35.48326 19 PRO B N 1
ATOM 1479 C CA . PRO B 2 19 ? 59.38300 3.62800 7.17600 1.000 34.65976 19 PRO B CA 1
ATOM 1480 C C . PRO B 2 19 ? 58.00800 3.15200 7.62600 1.000 29.42446 19 PRO B C 1
ATOM 1481 O O . PRO B 2 19 ? 57.84000 1.99900 8.02300 1.000 37.22813 19 PRO B O 1
ATOM 1485 N N . LEU B 2 20 ? 57.01300 4.04200 7.55800 1.000 36.25502 20 LEU B N 1
ATOM 1486 C CA . LEU B 2 20 ? 55.66800 3.66100 7.99500 1.000 37.52669 20 LEU B CA 1
ATOM 1487 C C . LEU B 2 20 ? 54.62800 4.60100 7.40000 1.000 39.27954 20 LEU B C 1
ATOM 1488 O O . LEU B 2 20 ? 54.61300 5.79400 7.72200 1.000 35.81435 20 LEU B O 1
ATOM 1493 N N . TYR B 2 21 ? 53.73900 4.06200 6.57200 1.000 38.22291 21 TYR B N 1
ATOM 1494 C CA . TYR B 2 21 ? 52.58400 4.79700 6.07100 1.000 36.63766 21 TYR B CA 1
ATOM 1495 C C . TYR B 2 21 ? 51.40800 4.65400 7.03000 1.000 36.32856 21 TYR B C 1
ATOM 1496 O O . TYR B 2 21 ? 51.10900 3.55800 7.49900 1.000 36.65749 21 TYR B O 1
ATOM 1505 N N . ILE B 2 22 ? 50.73700 5.77100 7.29700 1.000 32.56940 22 ILE B N 1
ATOM 1506 C CA . ILE B 2 22 ? 49.57800 5.84300 8.18200 1.000 38.55477 22 ILE B CA 1
ATOM 1507 C C . ILE B 2 22 ? 48.39800 6.36300 7.37100 1.000 39.90955 22 ILE B C 1
ATOM 1508 O O . ILE B 2 22 ? 48.50100 7.41800 6.73600 1.000 34.01462 22 ILE B O 1
ATOM 1513 N N . ASP B 2 23 ? 47.28000 5.63800 7.40700 1.000 40.80679 23 ASP B N 1
ATOM 1514 C CA . ASP B 2 23 ? 46.02000 6.09200 6.82500 1.000 40.29969 23 ASP B CA 1
ATOM 1515 C C . ASP B 2 23 ? 45.17200 6.67500 7.95100 1.000 40.26890 23 ASP B C 1
ATOM 1516 O O . ASP B 2 23 ? 44.94900 6.00600 8.96300 1.000 41.60862 23 ASP B O 1
ATOM 1521 N N . PHE B 2 24 ? 44.72000 7.92500 7.78900 1.000 38.19227 24 PHE B N 1
ATOM 1522 C CA . PHE B 2 24 ? 44.08800 8.62400 8.91100 1.000 40.69694 24 PHE B CA 1
ATOM 1523 C C . PHE B 2 24 ? 42.84400 7.89300 9.39100 1.000 51.60898 24 PHE B C 1
ATOM 1524 O O . PHE B 2 24 ? 42.68400 7.62900 10.59100 1.000 43.50967 24 PHE B O 1
ATOM 1532 N N . ARG B 2 25 ? 41.95100 7.54600 8.46300 1.000 45.02800 25 ARG B N 1
ATOM 1533 C CA . ARG B 2 25 ? 40.70800 6.90800 8.87100 1.000 54.35709 25 ARG B CA 1
ATOM 1534 C C . ARG B 2 25 ? 40.95000 5.46400 9.29500 1.000 49.72643 25 ARG B C 1
ATOM 1535 O O . ARG B 2 25 ? 40.43200 5.01800 10.32500 1.000 57.01675 25 ARG B O 1
ATOM 1543 N N . LYS B 2 26 ? 41.77100 4.72900 8.53700 1.000 45.46828 26 LYS B N 1
ATOM 1544 C CA . LYS B 2 26 ? 41.93600 3.30000 8.78700 1.000 54.08703 26 LYS B CA 1
ATOM 1545 C C . LYS B 2 26 ? 42.86600 2.99500 9.95600 1.000 51.65566 26 LYS B C 1
ATOM 1546 O O . LYS B 2 26 ? 42.67200 1.98300 10.63700 1.000 57.88207 26 LYS B O 1
ATOM 1552 N N . ASP B 2 27 ? 43.88700 3.82100 10.19500 1.000 51.59301 27 ASP B N 1
ATOM 1553 C CA . ASP B 2 27 ? 44.91000 3.49400 11.18300 1.000 50.72845 27 ASP B CA 1
ATOM 1554 C C . ASP B 2 27 ? 44.86500 4.34800 12.44100 1.000 54.95177 27 ASP B C 1
ATOM 1555 O O . ASP B 2 27 ? 45.20900 3.85200 13.51500 1.000 64.57035 27 ASP B O 1
ATOM 1560 N N . LEU B 2 28 ? 44.46800 5.62000 12.33700 1.000 57.14799 28 LEU B N 1
ATOM 1561 C CA . LEU B 2 28 ? 44.45300 6.52900 13.47500 1.000 54.93810 28 LEU B CA 1
ATOM 1562 C C . LEU B 2 28 ? 43.06000 6.81000 14.01000 1.000 63.14557 28 LEU B C 1
ATOM 1563 O O . LEU B 2 28 ? 42.93400 7.23400 15.16400 1.000 69.55126 28 LEU B O 1
ATOM 1568 N N . GLY B 2 29 ? 42.02000 6.59200 13.20900 1.000 62.97446 29 GLY B N 1
ATOM 1569 C CA . GLY B 2 29 ? 40.69000 6.98800 13.61300 1.000 54.14936 29 GLY B CA 1
ATOM 1570 C C . GLY B 2 29 ? 40.44300 8.47900 13.58300 1.000 62.02220 29 GLY B C 1
ATOM 1571 O O . GLY B 2 29 ? 39.50100 8.95200 14.22300 1.000 73.88457 29 GLY B O 1
ATOM 1572 N N . TRP B 2 30 ? 41.26900 9.24300 12.86400 1.000 51.67502 30 TRP B N 1
ATOM 1573 C CA . TRP B 2 30 ? 41.03100 10.67700 12.69600 1.000 56.17356 30 TRP B CA 1
ATOM 1574 C C . TRP B 2 30 ? 40.15000 10.86500 11.46800 1.000 49.22045 30 TRP B C 1
ATOM 1575 O O . TRP B 2 30 ? 40.63300 10.97400 10.34000 1.000 57.07365 30 TRP B O 1
ATOM 1586 N N . LYS B 2 31 ? 38.84300 10.95100 11.69600 1.000 51.18592 31 LYS B N 1
ATOM 1587 C CA . LYS B 2 31 ? 37.87200 11.06900 10.61500 1.000 46.28333 31 LYS B CA 1
ATOM 1588 C C . LYS B 2 31 ? 37.78200 12.47300 10.02300 1.000 48.33294 31 LYS B C 1
ATOM 1589 O O . LYS B 2 31 ? 37.24100 12.62400 8.92000 1.000 47.87806 31 LYS B O 1
ATOM 1595 N N . TRP B 2 32 ? 38.30700 13.49800 10.70000 1.000 41.62920 32 TRP B N 1
ATOM 1596 C CA . TRP B 2 32 ? 38.06000 14.87900 10.29300 1.000 33.60513 32 TRP B CA 1
ATOM 1597 C C . TRP B 2 32 ? 39.07100 15.41900 9.28800 1.000 37.39781 32 TRP B C 1
ATOM 1598 O O . TRP B 2 32 ? 38.90500 16.54600 8.81000 1.000 38.80280 32 TRP B O 1
ATOM 1609 N N . ILE B 2 33 ? 40.11900 14.68300 8.95400 1.000 36.76277 33 ILE B N 1
ATOM 1610 C CA . ILE B 2 33 ? 41.05300 15.14900 7.93300 1.000 33.76130 33 ILE B CA 1
ATOM 1611 C C . ILE B 2 33 ? 40.55400 14.68800 6.57000 1.000 38.99841 33 ILE B C 1
ATOM 1612 O O . ILE B 2 33 ? 40.46000 13.48500 6.30900 1.000 40.83145 33 ILE B O 1
ATOM 1617 N N . HIS B 2 34 ? 40.19700 15.64900 5.71100 1.000 31.80905 34 HIS B N 1
ATOM 1618 C CA . HIS B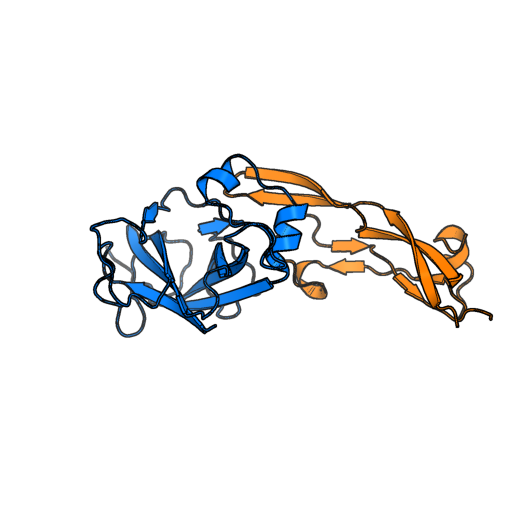 2 34 ? 39.64000 15.30600 4.40600 1.000 36.57547 34 HIS B CA 1
ATOM 1619 C C . HIS B 2 34 ? 40.73600 14.91000 3.42100 1.000 43.23435 34 HIS B C 1
ATOM 1620 O O . HIS B 2 34 ? 40.53800 14.00800 2.59700 1.000 37.88535 34 HIS B O 1
ATOM 1627 N N . GLU B 2 35 ? 41.89300 15.58100 3.48000 1.000 36.13553 35 GLU B N 1
ATOM 1628 C CA . GLU B 2 35 ? 43.03500 15.28800 2.61800 1.000 35.59761 35 GLU B CA 1
ATOM 1629 C C . GLU B 2 35 ? 44.30500 15.60000 3.40400 1.000 41.36168 35 GLU B C 1
ATOM 1630 O O . GLU B 2 35 ? 44.31600 16.55400 4.19600 1.000 37.64032 35 GLU B O 1
ATOM 1636 N N . PRO B 2 36 ? 45.37800 14.80900 3.24100 1.000 44.00797 36 PRO B N 1
ATOM 1637 C CA . PRO B 2 36 ? 45.49400 13.58400 2.44000 1.000 41.83024 36 PRO B CA 1
ATOM 1638 C C . PRO B 2 36 ? 44.78200 12.39900 3.08800 1.000 41.29286 36 PRO B C 1
ATOM 1639 O O . PRO B 2 36 ? 44.36400 12.46400 4.24400 1.000 39.27642 36 PRO B O 1
ATOM 1643 N N . LYS B 2 37 ? 44.61300 11.31300 2.33300 1.000 36.85988 37 LYS B N 1
ATOM 1644 C CA . LYS B 2 37 ? 44.09600 10.07200 2.89800 1.000 44.97256 37 LYS B CA 1
ATOM 1645 C C . LYS B 2 37 ? 45.07000 9.48000 3.91100 1.000 41.33021 37 LYS B C 1
ATOM 1646 O O . LYS B 2 37 ? 44.65800 8.92200 4.93500 1.000 40.34069 37 LYS B O 1
ATOM 1652 N N . GLY B 2 38 ? 46.36000 9.59800 3.64800 1.000 45.19886 38 GLY B N 1
ATOM 1653 C CA . GLY B 2 38 ? 47.35800 9.07500 4.55800 1.000 41.87980 38 GLY B CA 1
ATOM 1654 C C . GLY B 2 38 ? 48.67400 9.73900 4.24000 1.000 41.89239 38 GLY B C 1
ATOM 1655 O O . GLY B 2 38 ? 48.75500 10.61300 3.37300 1.000 46.24920 38 GLY B O 1
ATOM 1656 N N . TYR B 2 39 ? 49.71000 9.32400 4.95800 1.000 38.33463 39 TYR B N 1
ATOM 1657 C CA . TYR B 2 39 ? 51.02300 9.91400 4.75400 1.000 37.57697 39 TYR B CA 1
ATOM 1658 C C . TYR B 2 39 ? 52.06100 9.02200 5.42100 1.000 42.77895 39 TYR B C 1
ATOM 1659 O O . TYR B 2 39 ? 51.73300 8.12600 6.20900 1.000 40.61091 39 TYR B O 1
ATOM 1668 N N . ASN B 2 40 ? 53.32400 9.27200 5.07900 1.000 38.38150 40 ASN B N 1
ATOM 1669 C CA . ASN B 2 40 ? 54.44100 8.51100 5.63400 1.000 32.88918 40 ASN B CA 1
ATOM 1670 C C . ASN B 2 40 ? 54.91200 9.20200 6.90500 1.000 38.97049 40 ASN B C 1
ATOM 1671 O O . ASN B 2 40 ? 55.62200 10.21300 6.86500 1.000 42.92995 40 ASN B O 1
ATOM 1676 N N . ALA B 2 41 ? 54.49500 8.65300 8.03900 1.000 38.12298 41 ALA B N 1
ATOM 1677 C CA . ALA B 2 41 ? 54.83800 9.18700 9.34300 1.000 37.76403 41 ALA B CA 1
ATOM 1678 C C . ALA B 2 41 ? 56.18800 8.67200 9.81500 1.000 38.10458 41 ALA B C 1
ATOM 1679 O O . ALA B 2 41 ? 56.94300 9.41600 10.44900 1.000 40.34723 41 ALA B O 1
ATOM 1681 N N . ASN B 2 42 ? 56.48700 7.40500 9.51700 1.000 35.33185 42 ASN B N 1
ATOM 1682 C CA . ASN B 2 42 ? 57.67600 6.69000 9.97200 1.000 36.76012 42 ASN B CA 1
ATOM 1683 C C . ASN B 2 42 ? 57.68200 6.57100 11.49000 1.000 42.10744 42 ASN B C 1
ATOM 1684 O O . ASN B 2 42 ? 56.81600 7.13800 12.16800 1.000 40.70481 42 ASN B O 1
ATOM 1689 N N . PHE B 2 43 ? 58.64100 5.81900 12.02500 1.000 38.00224 43 PHE B N 1
ATOM 1690 C CA . PHE B 2 43 ? 58.84800 5.74600 13.46700 1.000 36.44036 43 PHE B CA 1
ATOM 1691 C C . PHE B 2 43 ? 60.29800 5.36000 13.73600 1.000 38.20796 43 PHE B C 1
ATOM 1692 O O . PHE B 2 43 ? 61.08500 5.11000 12.81500 1.000 32.71417 43 PHE B O 1
ATOM 1700 N N . CYS B 2 44 ? 60.64500 5.34900 15.01600 1.000 36.14520 44 CYS B N 1
ATOM 1701 C CA . CYS B 2 44 ? 62.00100 5.10600 15.48100 1.000 43.56048 44 CYS B CA 1
ATOM 1702 C C . CYS B 2 44 ? 61.99900 3.83400 16.31500 1.000 40.44588 44 CYS B C 1
ATOM 1703 O O . CYS B 2 44 ? 61.18300 3.70000 17.23300 1.000 44.16461 44 CYS B O 1
ATOM 1706 N N . ALA B 2 45 ? 62.90900 2.90900 16.01200 1.000 37.65810 45 ALA B N 1
ATOM 1707 C CA . ALA B 2 45 ? 62.99900 1.70000 16.82300 1.000 36.78315 45 ALA B CA 1
ATOM 1708 C C . ALA B 2 45 ? 64.36200 1.05100 16.64600 1.000 39.42093 45 ALA B C 1
ATOM 1709 O O . ALA B 2 45 ? 64.98400 1.15800 15.58800 1.000 34.80853 45 ALA B O 1
ATOM 1711 N N . GLY B 2 46 ? 64.79800 0.34700 17.69000 1.000 36.23902 46 GLY B N 1
ATOM 1712 C CA . GLY B 2 46 ? 66.03600 -0.39700 17.64200 1.000 42.44562 46 GLY B CA 1
ATOM 1713 C C . GLY B 2 46 ? 66.84200 -0.27000 18.91800 1.000 42.52175 46 GLY B C 1
ATOM 1714 O O . GLY B 2 46 ? 66.58100 0.61700 19.73700 1.000 38.72185 46 GLY B O 1
ATOM 1715 N N . ALA B 2 47 ? 67.83200 -1.14400 19.08500 1.000 49.35131 47 ALA B N 1
ATOM 1716 C CA . ALA B 2 47 ? 68.62900 -1.19200 20.30500 1.000 44.14133 47 ALA B CA 1
ATOM 1717 C C . ALA B 2 47 ? 69.52200 0.03900 20.44200 1.000 48.57816 47 ALA B C 1
ATOM 1718 O O . ALA B 2 47 ? 69.93100 0.66100 19.45700 1.000 44.50734 47 ALA B O 1
ATOM 1720 N N . CYS B 2 48 ? 69.83500 0.37400 21.68300 1.000 50.20095 48 CYS B N 1
ATOM 1721 C CA . CYS B 2 48 ? 70.67000 1.50800 22.04000 1.000 53.04975 48 CYS B CA 1
ATOM 1722 C C . CYS B 2 48 ? 71.78400 1.00800 22.94900 1.000 60.61488 48 CYS B C 1
ATOM 1723 O O . CYS B 2 48 ? 71.66300 -0.05700 23.56400 1.000 63.76590 48 CYS B O 1
ATOM 1726 N N . PRO B 2 49 ? 72.89900 1.73200 23.03000 1.000 67.00978 49 PRO B N 1
ATOM 1727 C CA . PRO B 2 49 ? 73.94500 1.37300 24.00700 1.000 83.90973 49 PRO B CA 1
ATOM 1728 C C . PRO B 2 49 ? 73.59900 1.82500 25.42000 1.000 73.80119 49 PRO B C 1
ATOM 1729 O O . PRO B 2 49 ? 72.45400 2.20600 25.67600 1.000 82.74729 49 PRO B O 1
ATOM 1733 N N . TYR B 2 50 ? 74.54000 1.73800 26.35700 1.000 96.54886 50 TYR B N 1
ATOM 1734 C CA . TYR B 2 50 ? 74.32800 2.33400 27.67900 1.000 99.64563 50 TYR B CA 1
ATOM 1735 C C . TYR B 2 50 ? 75.29400 3.49400 27.93200 1.000 95.53087 50 TYR B C 1
ATOM 1736 O O . TYR B 2 50 ? 75.19400 4.55300 27.30900 1.000 98.53310 50 TYR B O 1
ATOM 1745 N N . SER B 2 75 ? 69.35800 4.18500 31.15000 1.000 76.89994 75 SER B N 1
ATOM 1746 C CA . SER B 2 75 ? 68.73800 3.17000 30.30500 1.000 86.43072 75 SER B CA 1
ATOM 1747 C C . SER B 2 75 ? 67.98900 3.81200 29.12600 1.000 87.22433 75 SER B C 1
ATOM 1748 O O . SER B 2 75 ? 66.77600 4.03000 29.18500 1.000 84.10054 75 SER B O 1
ATOM 1751 N N . PRO B 2 76 ? 68.71400 4.09100 28.04800 1.000 76.57814 76 PRO B N 1
ATOM 1752 C CA . PRO B 2 76 ? 68.18300 4.95900 26.99200 1.000 66.63795 76 PRO B CA 1
ATOM 1753 C C . PRO B 2 76 ? 67.30800 4.21300 25.99600 1.000 68.67088 76 PRO B C 1
ATOM 1754 O O . PRO B 2 76 ? 67.29900 2.98400 25.92200 1.000 71.45075 76 PRO B O 1
ATOM 1758 N N . ARG B 2 77 ? 66.57400 5.00200 25.20800 1.000 66.33968 77 ARG B N 1
ATOM 1759 C CA . ARG B 2 77 ? 65.59600 4.48300 24.26500 1.000 62.26436 77 ARG B CA 1
ATOM 1760 C C . ARG B 2 77 ? 65.74100 5.16900 22.91300 1.000 57.18589 77 ARG B C 1
ATOM 1761 O O . ARG B 2 77 ? 66.19600 6.31200 22.81400 1.000 58.90753 77 ARG B O 1
ATOM 1769 N N . CYS B 2 78 ? 65.33800 4.45200 21.87200 1.000 53.58366 78 CYS B N 1
ATOM 1770 C CA . CYS B 2 78 ? 65.30600 4.99500 20.52300 1.000 52.21618 78 CYS B CA 1
ATOM 1771 C C . CYS B 2 78 ? 64.06400 5.86300 20.36700 1.000 57.05326 78 CYS B C 1
ATOM 1772 O O . CYS B 2 78 ? 62.93900 5.37400 20.51300 1.000 56.24704 78 CYS B O 1
ATOM 1775 N N . ARG B 2 79 ? 64.25700 7.14400 20.05800 1.000 50.16593 79 ARG B N 1
ATOM 1776 C CA . ARG B 2 79 ? 63.13600 8.06700 19.96600 1.000 52.82970 79 ARG B CA 1
ATOM 1777 C C . ARG B 2 79 ? 63.37700 9.09300 18.86600 1.000 53.09724 79 ARG B C 1
ATOM 1778 O O . ARG B 2 79 ? 64.47100 9.19900 18.30500 1.000 47.73525 79 ARG B O 1
ATOM 1786 N N . SER B 2 80 ? 62.32700 9.85300 18.56000 1.000 47.84240 80 SER B N 1
ATOM 1787 C CA . SER B 2 80 ? 62.37000 10.79200 17.44900 1.000 49.35853 80 SER B CA 1
ATOM 1788 C C . SER B 2 80 ? 63.27400 11.97300 17.77800 1.000 50.13004 80 SER B C 1
ATOM 1789 O O . SER B 2 80 ? 63.36700 12.41200 18.92700 1.000 52.39827 80 SER B O 1
ATOM 1792 N N . GLN B 2 81 ? 63.96800 12.47300 16.75400 1.000 51.11141 81 GLN B N 1
ATOM 1793 C CA . GLN B 2 81 ? 64.82100 13.64400 16.90800 1.000 58.59690 81 GLN B CA 1
ATOM 1794 C C . GLN B 2 81 ? 64.32200 14.83000 16.09100 1.000 57.89016 81 GLN B C 1
ATOM 1795 O O . GLN B 2 81 ? 63.97500 15.87300 16.65100 1.000 56.79743 81 GLN B O 1
ATOM 1801 N N . ASP B 2 82 ? 64.23200 14.68700 14.77600 1.000 51.06957 82 ASP B N 1
ATOM 1802 C CA . ASP B 2 82 ? 63.70700 15.73400 13.91600 1.000 52.07767 82 ASP B CA 1
ATOM 1803 C C . ASP B 2 82 ? 62.32800 15.30200 13.45500 1.000 50.09353 82 ASP B C 1
ATOM 1804 O O . ASP B 2 82 ? 62.14700 14.15800 13.02900 1.000 49.22379 82 ASP B O 1
ATOM 1809 N N . LEU B 2 83 ? 61.36600 16.21100 13.55600 1.000 50.20693 83 LEU B N 1
ATOM 1810 C CA . LEU B 2 83 ? 60.00000 15.97700 13.12700 1.000 52.11738 83 LEU B CA 1
ATOM 1811 C C . LEU B 2 83 ? 59.61900 17.06800 12.13600 1.000 50.50172 83 LEU B C 1
ATOM 1812 O O . LEU B 2 83 ? 60.10700 18.19800 12.22300 1.000 54.29857 83 LEU B O 1
ATOM 1817 N N . GLU B 2 84 ? 58.75800 16.73500 11.18800 1.000 49.02638 84 GLU B N 1
ATOM 1818 C CA . GLU B 2 84 ? 58.32800 17.70100 10.19100 1.000 53.18344 84 GLU B CA 1
ATOM 1819 C C . GLU B 2 84 ? 56.81200 17.81600 10.16600 1.000 50.11767 84 GLU B C 1
ATOM 1820 O O . GLU B 2 84 ? 56.09700 16.87600 10.53300 1.000 48.41223 84 GLU B O 1
ATOM 1826 N N . PRO B 2 85 ? 56.29000 18.96700 9.74700 1.000 52.56803 85 PRO B N 1
ATOM 1827 C CA . PRO B 2 85 ? 54.84100 19.16000 9.69800 1.000 52.13610 85 PRO B CA 1
ATOM 1828 C C . PRO B 2 85 ? 54.23600 18.53800 8.44700 1.000 53.15821 85 PRO B C 1
ATOM 1829 O O . PRO B 2 85 ? 54.92700 18.12000 7.51400 1.000 48.73614 85 PRO B O 1
ATOM 1833 N N . LEU B 2 86 ? 52.90600 18.48100 8.45200 1.000 44.58251 86 LEU B N 1
ATOM 1834 C CA . LEU B 2 86 ? 52.13600 17.91700 7.35700 1.000 42.57104 86 LEU B CA 1
ATOM 1835 C C . LEU B 2 86 ? 50.99200 18.8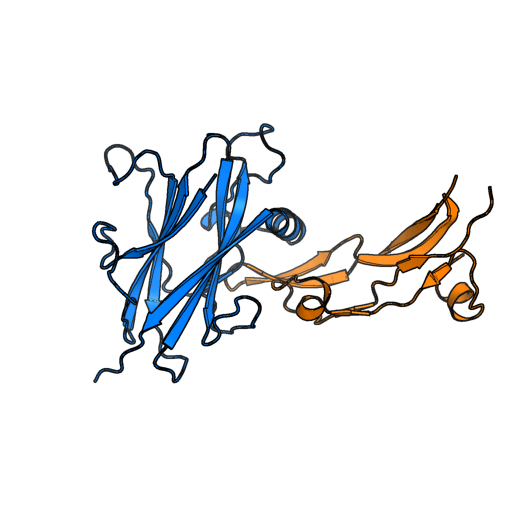6600 7.03500 1.000 46.43671 86 LEU B C 1
ATOM 1836 O O . LEU B 2 86 ? 50.27100 19.30400 7.93800 1.000 45.30585 86 LEU B O 1
ATOM 1841 N N . THR B 2 87 ? 50.85300 19.20500 5.75500 1.000 37.83308 87 THR B N 1
ATOM 1842 C CA . THR B 2 87 ? 49.76800 20.06100 5.29300 1.000 42.78900 87 THR B CA 1
ATOM 1843 C C . THR B 2 87 ? 48.50100 19.22000 5.17100 1.000 47.29573 87 THR B C 1
ATOM 1844 O O . THR B 2 87 ? 48.51900 18.16100 4.53600 1.000 38.69167 87 THR B O 1
ATOM 1848 N N . ILE B 2 88 ? 47.39900 19.69100 5.77400 1.000 43.90166 88 ILE B N 1
ATOM 1849 C CA . ILE B 2 88 ? 46.13600 18.95900 5.80100 1.000 42.36286 88 ILE B CA 1
ATOM 1850 C C . ILE B 2 88 ? 44.99800 19.85200 5.31300 1.000 43.82401 88 ILE B C 1
ATOM 1851 O O . ILE B 2 88 ? 45.06800 21.08100 5.36600 1.000 34.75584 88 ILE B O 1
ATOM 1856 N N . VAL B 2 89 ? 43.92300 19.21200 4.86600 1.000 41.05905 89 VAL B N 1
ATOM 1857 C CA . VAL B 2 89 ? 42.68800 19.90200 4.51100 1.000 33.85080 89 VAL B CA 1
ATOM 1858 C C . VAL B 2 89 ? 41.59700 19.39800 5.44500 1.000 39.22487 89 VAL B C 1
ATOM 1859 O O . VAL B 2 89 ? 41.34700 18.18800 5.51700 1.000 34.13685 89 VAL B O 1
ATOM 1863 N N . TYR B 2 90 ? 40.95400 20.32100 6.16300 1.000 39.39114 90 TYR B N 1
ATOM 1864 C CA . TYR B 2 90 ? 39.81200 20.00500 7.01400 1.000 37.49398 90 TYR B CA 1
ATOM 1865 C C . TYR B 2 90 ? 38.72000 21.04800 6.78000 1.000 42.70696 90 TYR B C 1
ATOM 1866 O O . TYR B 2 90 ? 38.89700 22.00400 6.01400 1.000 34.45218 90 TYR B O 1
ATOM 1875 N N . TYR B 2 91 ? 37.57500 20.86300 7.43700 1.000 34.25207 91 TYR B N 1
ATOM 1876 C CA . TYR B 2 91 ? 36.43100 21.74600 7.26300 1.000 37.77405 91 TYR B CA 1
ATOM 1877 C C . TYR B 2 91 ? 35.93500 22.26500 8.60100 1.000 34.78908 91 TYR B C 1
ATOM 1878 O O . TYR B 2 91 ? 35.96500 21.55500 9.61000 1.000 39.05830 91 TYR B O 1
ATOM 1887 N N . VAL B 2 92 ? 35.48900 23.51600 8.60300 1.000 30.57679 92 VAL B N 1
ATOM 1888 C CA . VAL B 2 92 ? 34.70000 24.08100 9.69400 1.000 37.07014 92 VAL B CA 1
ATOM 1889 C C . VAL B 2 92 ? 33.41300 24.57700 9.06000 1.000 39.36396 92 VAL B C 1
ATOM 1890 O O . VAL B 2 92 ? 33.43500 25.52400 8.26200 1.000 39.50264 92 VAL B O 1
ATOM 1894 N N . GLY B 2 93 ? 32.29400 23.95200 9.41000 1.000 38.53602 93 GLY B N 1
ATOM 1895 C CA . GLY B 2 93 ? 31.08300 24.20200 8.64600 1.000 43.97207 93 GLY B CA 1
ATOM 1896 C C . GLY B 2 93 ? 31.34300 23.83200 7.20200 1.000 43.34403 93 GLY B C 1
ATOM 1897 O O . GLY B 2 93 ? 31.86400 22.75300 6.90000 1.000 40.97997 93 GLY B O 1
ATOM 1898 N N . ARG B 2 94 ? 31.01500 24.74300 6.29300 1.000 40.13715 94 ARG B N 1
ATOM 1899 C CA . ARG B 2 94 ? 31.33000 24.56600 4.88200 1.000 48.61683 94 ARG B CA 1
ATOM 1900 C C . ARG B 2 94 ? 32.64700 25.21700 4.47300 1.000 43.10123 94 ARG B C 1
ATOM 1901 O O . ARG B 2 94 ? 32.96100 25.23400 3.27800 1.000 50.92925 94 ARG B O 1
ATOM 1909 N N . LYS B 2 95 ? 33.40900 25.77500 5.40900 1.000 47.01173 95 LYS B N 1
ATOM 1910 C CA . LYS B 2 95 ? 34.66400 26.44200 5.05300 1.000 46.27401 95 LYS B CA 1
ATOM 1911 C C . LYS B 2 95 ? 35.80700 25.43600 4.95400 1.000 47.08847 95 LYS B C 1
ATOM 1912 O O . LYS B 2 95 ? 36.14900 24.80300 5.96100 1.000 40.49760 95 LYS B O 1
ATOM 1918 N N . PRO B 2 96 ? 36.43200 25.26800 3.78500 1.000 42.05329 96 PRO B N 1
ATOM 1919 C CA . PRO B 2 96 ? 37.66200 24.47500 3.72600 1.000 41.52331 96 PRO B CA 1
ATOM 1920 C C . PRO B 2 96 ? 38.81800 25.24400 4.34000 1.000 42.96224 96 PRO B C 1
ATOM 1921 O O . PRO B 2 96 ? 38.96700 26.45300 4.14600 1.000 47.04469 96 PRO B O 1
ATOM 1925 N N . LYS B 2 97 ? 39.64000 24.53500 5.09400 1.000 40.97564 97 LYS B N 1
ATOM 1926 C CA . LYS B 2 97 ? 40.80200 25.13900 5.71900 1.000 40.00002 97 LYS B CA 1
ATOM 1927 C C . LYS B 2 97 ? 42.00600 24.28600 5.37100 1.000 38.28583 97 LYS B C 1
ATOM 1928 O O . LYS B 2 97 ? 41.91200 23.05600 5.34200 1.000 40.34404 97 LYS B O 1
ATOM 1934 N N . VAL B 2 98 ? 43.12100 24.94300 5.10000 1.000 43.22087 98 VAL B N 1
ATOM 1935 C CA . VAL B 2 98 ? 44.36700 24.25600 4.81900 1.000 45.09389 98 VAL B CA 1
ATOM 1936 C C . VAL B 2 98 ? 45.37300 24.75100 5.82400 1.000 47.47329 98 VAL B C 1
ATOM 1937 O O . VAL B 2 98 ? 45.57600 25.94000 5.96000 1.000 49.09548 98 VAL B O 1
ATOM 1941 N N . GLU B 2 99 ? 46.01700 23.84100 6.52500 1.000 46.09289 99 GLU B N 1
ATOM 1942 C CA . GLU B 2 99 ? 46.94600 24.22900 7.55000 1.000 50.48273 99 GLU B CA 1
ATOM 1943 C C . GLU B 2 99 ? 48.09100 23.23800 7.67600 1.000 53.76096 99 GLU B C 1
ATOM 1944 O O . GLU B 2 99 ? 47.97800 22.10700 7.22700 1.000 48.27848 99 GLU B O 1
ATOM 1950 N N . GLN B 2 100 ? 49.19900 23.66800 8.26400 1.000 57.56980 100 GLN B N 1
ATOM 1951 C CA . GLN B 2 100 ? 50.33600 22.78100 8.49100 1.000 55.01900 100 GLN B CA 1
ATOM 1952 C C . GLN B 2 100 ? 50.36100 22.27900 9.90900 1.000 59.50381 100 GLN B C 1
ATOM 1953 O O . GLN B 2 100 ? 50.67700 23.03000 10.81600 1.000 70.99973 100 GLN B O 1
ATOM 1959 N N . LEU B 2 101 ? 50.03000 21.02100 10.11200 1.000 55.17838 101 LEU B N 1
ATOM 1960 C CA . LEU B 2 101 ? 50.02900 20.38800 11.42700 1.000 55.24744 101 LEU B CA 1
ATOM 1961 C C . LEU B 2 101 ? 51.45600 19.98400 11.79400 1.000 53.90569 101 LEU B C 1
ATOM 1962 O O . LEU B 2 101 ? 52.06000 19.14800 11.11400 1.000 55.20272 101 LEU B O 1
ATOM 1967 N N . SER B 2 102 ? 51.98800 20.55100 12.87400 1.000 60.80386 102 SER B N 1
ATOM 1968 C CA . SER B 2 102 ? 53.36300 20.25600 13.26700 1.000 56.57543 102 SER B CA 1
ATOM 1969 C C . SER B 2 102 ? 53.48700 18.84000 13.83300 1.000 55.37836 102 SER B C 1
ATOM 1970 O O . SER B 2 102 ? 52.49700 18.19000 14.18100 1.000 58.23353 102 SER B O 1
ATOM 1973 N N . ASN B 2 103 ? 54.73500 18.35900 13.88900 1.000 60.49572 103 ASN B N 1
ATOM 1974 C CA . ASN B 2 103 ? 55.10700 17.11700 14.58200 1.000 53.02179 103 ASN B CA 1
ATOM 1975 C C . ASN B 2 103 ? 54.47700 15.86300 13.97600 1.000 56.45238 103 ASN B C 1
ATOM 1976 O O . ASN B 2 103 ? 54.15800 14.90900 14.69000 1.000 52.87787 103 ASN B O 1
ATOM 1981 N N . MET B 2 104 ? 54.31800 15.83500 12.65300 1.000 50.60744 104 MET B N 1
ATOM 1982 C CA . MET B 2 104 ? 53.62600 14.70900 12.03500 1.000 45.54437 104 MET B CA 1
ATOM 1983 C C . MET B 2 104 ? 54.55700 13.66800 11.41500 1.000 43.81616 104 MET B C 1
ATOM 1984 O O . MET B 2 104 ? 54.22200 12.48000 11.41600 1.000 41.32646 104 MET B O 1
ATOM 1989 N N . ILE B 2 105 ? 55.71700 14.06200 10.90200 1.000 38.90734 105 ILE B N 1
ATOM 1990 C CA . ILE B 2 105 ? 56.58100 13.16100 10.14300 1.000 39.84182 105 ILE B CA 1
ATOM 1991 C C . ILE B 2 105 ? 57.88600 13.00300 10.91000 1.000 37.99492 105 ILE B C 1
ATOM 1992 O O . ILE B 2 105 ? 58.54200 14.00000 11.22300 1.000 37.39386 105 ILE B O 1
ATOM 1997 N N . VAL B 2 106 ? 58.25700 11.76200 11.22100 1.000 40.53310 106 VAL B N 1
ATOM 1998 C CA . VAL B 2 106 ? 59.55800 11.49200 11.83000 1.000 37.03920 106 VAL B CA 1
ATOM 1999 C C . VAL B 2 106 ? 60.62300 11.46800 10.74000 1.000 35.76078 106 VAL B C 1
ATOM 2000 O O . VAL B 2 106 ? 60.55200 10.66100 9.80600 1.000 35.92981 106 VAL B O 1
ATOM 2004 N N . LYS B 2 107 ? 61.61700 12.34900 10.86300 1.000 37.15851 107 LYS B N 1
ATOM 2005 C CA . LYS B 2 107 ? 62.70700 12.41900 9.89500 1.000 38.14892 107 LYS B CA 1
ATOM 2006 C C . LYS B 2 107 ? 64.01100 11.80000 10.38400 1.000 42.23548 107 LYS B C 1
ATOM 2007 O O . LYS B 2 107 ? 64.80500 11.33800 9.55700 1.000 41.38871 107 LYS B O 1
ATOM 2013 N N . SER B 2 108 ? 64.26600 11.78000 11.69500 1.000 39.61482 108 SER B N 1
ATOM 2014 C CA . SER B 2 108 ? 65.48400 11.17400 12.21700 1.000 42.53199 108 SER B CA 1
ATOM 2015 C C . SER B 2 108 ? 65.25900 10.68800 13.64400 1.000 43.05558 108 SER B C 1
ATOM 2016 O O . SER B 2 108 ? 64.31600 11.10000 14.32400 1.000 42.43554 108 SER B O 1
ATOM 2019 N N . CYS B 2 109 ? 66.16500 9.81900 14.09500 1.000 42.65227 109 CYS B N 1
ATOM 2020 C CA . CYS B 2 109 ? 66.09500 9.19100 15.40600 1.000 44.95463 109 CYS B CA 1
ATOM 2021 C C . CYS B 2 109 ? 67.37200 9.44400 16.19300 1.000 46.68656 109 CYS B C 1
ATOM 2022 O O . CYS B 2 109 ? 68.41500 9.80000 15.63500 1.000 47.19767 109 CYS B O 1
ATOM 2025 N N . LYS B 2 110 ? 67.27300 9.23600 17.50600 1.000 46.81862 110 LYS B N 1
ATOM 2026 C CA . LYS B 2 110 ? 68.40300 9.38900 18.41200 1.000 55.00084 110 LYS B CA 1
ATOM 2027 C C . LYS B 2 110 ? 68.20600 8.48000 19.61900 1.000 56.49872 110 LYS B C 1
ATOM 2028 O O . LYS B 2 110 ? 67.07300 8.19700 20.02200 1.000 56.28238 110 LYS B O 1
ATOM 2034 N N . CYS B 2 111 ? 69.32000 8.03200 20.19600 1.000 58.00110 111 CYS B N 1
ATOM 2035 C CA . CYS B 2 111 ? 69.30200 7.23700 21.41900 1.000 66.07647 111 CYS B CA 1
ATOM 2036 C C . CYS B 2 111 ? 69.38200 8.17800 22.61500 1.000 65.62161 111 CYS B C 1
ATOM 2037 O O . CYS B 2 111 ? 70.33600 8.95400 22.74000 1.000 65.82036 111 CYS B O 1
ATOM 2040 N N . SER B 2 112 ? 68.38700 8.10000 23.49000 1.000 64.96666 112 SER B N 1
ATOM 2041 C CA . SER B 2 112 ? 68.25100 9.03900 24.59100 1.000 72.91821 112 SER B CA 1
ATOM 2042 C C . SER B 2 112 ? 67.53000 8.37100 25.75600 1.000 71.50277 112 SER B C 1
ATOM 2043 O O . SER B 2 112 ? 66.58600 7.60700 25.55300 1.000 73.84836 112 SER B O 1
#

Foldseek 3Di:
DDKDKFWDDDPVPPHTDPDAAEDEAQDKIKMKIKDQDDDPFKDKAFQWKAKFADQDPVDDDPGTQHHGQAGPDPFKDWDDQPDPVSHDPDPSMDMTMMMGGDHPDDDDQKMKMKIKMFMATCDPPPDPAHHDDHNVRVVVDDDDVNVVRRVVGMDMDMGMYGYDYDD/DLFCVPCVVVPDQAKHWAWDKDQCCPHVVNPFFPPDRIGTAIFIAHHDDDVKGKGADDFAWDWTWGDDPNDIDIDTGTRRHGGHIDID

InterPro domains:
  IPR001507 Zona pellucida domain [PS51034] (456-730)
  IPR001507 Zona pellucida domain [SM00241] (456-733)
  IPR017977 Zona pellucida domain, conserved site [PS00682] (621-661)
  IPR042235 Zona pellucida, ZP-C domain [G3DSA:2.60.40.4100] (589-763)
  IPR048290 Zona pellucida domain, chordate-type [PR00023] (479-493)
  IPR048290 Zona pellucida domain, chordate-type [PR00023] (501-513)
  IPR048290 Zona pellucida domain, chordate-type [PR00023] (515-532)
  IPR048290 Zona pellucida domain, chordate-type [PR00023] (631-646)
  IPR048290 Zona pellucida domain, chordate-type [PR00023] (650-667)
  IPR048290 Zona pellucida domain, chordate-type [PR00023] (700-715)
  IPR055355 ZP-C domain [PF00100] (590-716)
  IPR055356 ZP-N domain [PF23344] (457-530)
  IPR058899 TGFBR3/Endoglin-like, N-terminal domain [PF26060] (48-215)
  IPR058899 TGFBR3/Endoglin-like, N-terminal domain [PF26060] (219-363)

Radius of gyration: 22.43 Å; Cα contacts (8 Å, |Δi|>4): 580; chains: 2; bounding box: 71×37×41 Å

Sequence (255 aa):
ATFNMELYNTDLFLVPSPGVFSVAENEHVYVEVSVTKADQDLGFAIQTCFLSPYSNPDRMSDYTIIENICPKDDSVKFYSSKRVHFPIPHAEVDKKRFSFLFKSVFNTSLLFLHCELTLCSRKKGSLKLPRCVTPDDACTSLDATMIWTMMQNKKTFTKPLAVVLQHALDAAYCFRNVQDNCCLRPLYIDFRKDLGWKWIHEPKGYNANFCAGACPYSPRCRSQDLEPLTIVYYVGRKPKVEQLSNMIVKSCKCS

Secondary structure (DSSP, 8-state):
-EEEEEEESSTT--SBPPSSEEE-TT-EEEEEEEEE-S-TTEEEEEEEEEEES-S-TTS--SEEEEESSSB-STT-EEE-S--TT---S-TT-EEEEEEEE-------SEEEEEEEEEEEESSTTTSSSPBP--HHHHHH---HHHHHHHTTSEEEEEEEEEE----/--BHHHHTTS--SBSEEE--EEEIIIII--TT--B-SEEE--EEE-B------EEEEEEEEEEEEEEETTEEEEEEEEEEEEEEEEE-

Nearest PDB structures (foldseek):
  8dc0-assembly1_A  TM=1.006E+00  e=1.492E-33  Rattus norvegicus
  3qw9-assembly1_B  TM=9.026E-01  e=1.080E-25  Rattus norvegicus
  4ajv-assembly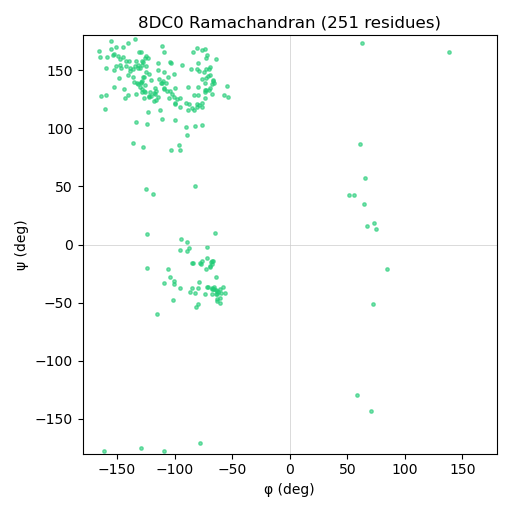1_A  TM=9.066E-01  e=1.272E-22  Mus musculus
  5bup-assembly1_A  TM=6.632E-01  e=1.996E-08  Mus musculus
  5xsy-assembly1_B  TM=4.293E-01  e=2.479E-02  Electrophorus electricus

Organism: Rattus norvegicus (NCBI:txid10116)

GO terms:
  GO:0005576 extracellular region (C, EXP)
  GO:0001666 response to hypoxia (P, IEP)
  GO:0005576 extracellular region (C, IDA)
  GO:0017134 fibroblast growth factor binding (F, IDA)
  GO:0030512 negative regulation of transforming growth factor beta receptor signaling pathway (P, IDA)
  GO:0031100 animal organ regeneration (P, IEP)
  GO:0065003 protein-containing complex assembly (P, IDA)
  GO:0048185 activin binding (F, IDA)
  GO:0050431 transforming growth factor beta binding (F, IDA)
  GO:0005024 transforming growth factor beta receptor activity (F, TAS)
  GO:0007179 transforming growth factor beta receptor signaling pathway (P, TAS)
  GO:0030511 positive regulation of transforming growth factor beta receptor signaling pathway (P, IMP)
  GO:0007181 transforming growth factor beta receptor complex assembly (P, IMP)
  GO:0005515 protein binding (F, IPI)
  GO:0070123 transforming growth factor beta receptor activity, type III (F, IDA)
  GO:0005160 transforming growth factor beta receptor binding (F, IDA)
  GO:0008201 heparin binding (F, IDA)
  GO:0016020 membrane (C, IDA)
  GO:0043235 signaling receptor complex (C, IDA)
  GO:0005539 glycosaminoglycan binding (F, TAS)

Solvent-accessible surface area: 14519 Å² total; per-residue (Å²): 88,87,33,71,6,56,7,18,72,63,73,117,4,110,84,66,27,110,75,78,22,67,2,2,89,102,69,79,0,34,0,6,0,13,3,48,36,111,60,136,36,21,8,7,5,9,0,20,0,12,0,0,51,97,72,66,36,93,106,133,23,149,14,21,0,0,14,0,4,12,28,48,20,120,28,23,122,74,48,61,19,127,130,123,165,111,130,44,59,114,92,121,22,41,14,69,16,0,3,0,45,5,69,67,84,62,164,51,83,76,2,29,0,2,1,9,1,1,23,2,1,100,120,155,66,51,55,210,30,20,112,55,30,73,36,112,81,1,52,107,79,14,68,0,82,81,0,94,47,3,20,103,61,74,90,64,42,56,66,42,0,30,27,72,170,128,242,85,48,44,40,59,91,4,85,196,71,124,53,117,76,6,2,5,49,89,72,99,26,12,1,70,175,86,75,36,49,47,17,7,85,107,42,133,8,22,87,11,23,89,17,36,31,61,35,104,239,136,43,143,8,98,47,88,79,67,81,56,25,66,0,37,0,58,6,0,140,118,75,59,102,48,112,14,75,105,23,30,22,87,4,2,84,53,74

B-factor: mean 54.87, std 19.1, range [28.17, 143.32]